Protein AF-A0A812Y1U6-F1 (afdb_monomer)

Sequence (291 aa):
MAASALPIHNVSSGQARAEEVLRDAEEALPVLFPVQAPRDVLGGLWSGIKCVLGGVLVGLAGLIAQPIEGAREEGVVGCFRGVGLGLLAGLFFAITGLCTGVFQTLRGVAATPRAICMAGRGWRWDAQSGTWTEPKAYSLLEEAEEVLVQDGEPSETAERNDRTRPTRVADTFYYDQLGVAIDASQQEIRRAYFQRSRQCHPDKTSEENAKERFQSISEAYQVLSDKQRRRNYDLHGRDGKGEGFIDAKVFFDVLLGADALAPYVGRLRITEVLGQDGLGPWDGRGRGEKG

Mean predicted aligned error: 19.17 Å

Radius of gyration: 41.08 Å; Cα contacts (8 Å, |Δi|>4): 272; chains: 1; bounding box: 114×70×100 Å

Solvent-accessible surface area (backbone atoms only — not comparable to full-atom values): 16654 Å² total; per-residue (Å²): 134,84,83,84,77,78,83,90,68,72,62,64,60,58,51,51,52,52,52,49,54,50,49,54,47,59,67,41,42,62,75,53,48,65,87,67,72,36,64,22,42,67,47,4,42,54,53,13,51,50,16,34,52,41,18,45,52,51,17,55,48,35,46,58,48,34,23,56,55,22,34,72,76,56,35,75,65,22,22,57,50,16,41,57,49,13,52,53,51,20,51,51,32,37,52,51,14,47,54,50,15,53,52,35,28,52,49,0,53,69,29,28,67,57,40,55,55,39,46,74,70,55,35,43,78,39,82,86,80,58,43,81,40,77,59,81,70,90,48,69,68,62,55,49,48,57,57,57,56,70,71,66,63,80,56,68,73,62,61,70,68,57,82,77,63,74,97,66,59,64,49,59,62,49,35,63,57,47,72,47,62,92,83,55,50,69,65,54,53,53,52,34,42,57,58,48,49,66,63,30,31,61,93,79,33,93,52,93,58,20,58,61,51,32,38,51,37,39,52,28,46,68,33,56,69,38,70,68,49,29,53,38,24,37,70,51,15,82,82,37,68,72,89,87,82,68,57,41,66,61,48,49,42,58,74,72,34,55,74,75,44,17,91,81,76,50,72,81,75,60,75,72,73,75,58,92,78,89,79,77,89,84,80,92,72,87,85,78,88,84,136

Nearest PDB structures (foldseek):
  8j07-assembly1_u  TM=9.130E-01  e=7.543E-04  Homo sapiens
  8j07-assembly1_v  TM=9.098E-01  e=1.109E-03  Homo sapiens
  5vso-assembly1_A  TM=8.811E-01  e=1.480E-03  Saccharomyces cerevisiae S288C
  2ctr-assembly1_A  TM=7.695E-01  e=3.353E-03  Homo sapiens
  2ctp-assembly1_A  TM=7.856E-01  e=3.874E-03  Homo sapiens

Foldseek 3Di:
DDDDDDDPPPPVVLVVVLVVVVVVLVVCCCVLQPPFQAQALVSLQVSLVSQLVSLQVVLVVQQPPQLVVLCVPPNPVRNVSSNVSSNVSSVVSNVSSNVSSVVSNVSRHVNHVVSVVCVVVVWDQDPVVSDTHDPPDDDPVVVVVVVVVVVPDDDPVVVVVLPPDDPAFPDCQLVVLLVHDLSDDLVSLVVSLVVLLVVLPVVPDPDPCSQVSLQSSQLSSVQCNDPVSSVQCRVPPPVSSDDDDDGSVVSVCVVVPVVVCCVPVNDPPPVVVPDDDDDDDDDPDDDDDDD

Structure (mmCIF, N/CA/C/O backbone):
data_AF-A0A812Y1U6-F1
#
_entry.id   AF-A0A812Y1U6-F1
#
loop_
_atom_site.group_PDB
_atom_site.id
_atom_site.type_symbol
_atom_site.label_atom_id
_atom_site.label_alt_id
_atom_site.label_comp_id
_atom_site.label_asym_id
_atom_site.label_entity_id
_atom_site.label_seq_id
_atom_site.pdbx_PDB_ins_code
_atom_site.Cartn_x
_atom_site.Cartn_y
_atom_site.Cartn_z
_atom_site.occupancy
_atom_site.B_iso_or_equiv
_atom_site.auth_seq_id
_atom_site.auth_comp_id
_atom_site.auth_asym_id
_atom_site.auth_atom_id
_atom_site.pdbx_PDB_model_num
ATOM 1 N N . MET A 1 1 ? -62.048 -32.485 47.162 1.00 38.50 1 MET A N 1
ATOM 2 C CA . MET A 1 1 ? -62.156 -31.179 46.477 1.00 38.50 1 MET A CA 1
ATOM 3 C C . MET A 1 1 ? -60.744 -30.663 46.282 1.00 38.50 1 MET A C 1
ATOM 5 O O . MET A 1 1 ? -59.996 -30.617 47.248 1.00 38.50 1 MET A O 1
ATOM 9 N N . ALA A 1 2 ? -60.350 -30.488 45.023 1.00 38.09 2 ALA A N 1
ATOM 10 C CA . ALA A 1 2 ? -58.962 -30.409 44.584 1.00 38.09 2 ALA A CA 1
ATOM 11 C C . ALA A 1 2 ? -58.295 -29.077 44.958 1.00 38.09 2 ALA A C 1
ATOM 13 O O . ALA A 1 2 ? -58.867 -28.010 44.748 1.00 38.09 2 ALA A O 1
ATOM 14 N N . ALA A 1 3 ? -57.075 -29.171 45.488 1.00 41.88 3 ALA A N 1
ATOM 15 C CA . ALA A 1 3 ? -56.169 -28.052 45.690 1.00 41.88 3 ALA A CA 1
ATOM 16 C C . ALA A 1 3 ? -55.637 -27.579 44.327 1.00 41.88 3 ALA A C 1
ATOM 18 O O . ALA A 1 3 ? -55.071 -28.371 43.573 1.00 41.88 3 ALA A O 1
ATOM 19 N N . SER A 1 4 ? -55.837 -26.301 43.999 1.00 44.66 4 SER A N 1
ATOM 20 C CA . SER A 1 4 ? -55.302 -25.694 42.782 1.00 44.66 4 SER A CA 1
ATOM 21 C C . SER A 1 4 ? -53.792 -25.499 42.927 1.00 44.66 4 SER A C 1
ATOM 23 O O . SER A 1 4 ? -53.337 -24.645 43.690 1.00 44.66 4 SER A O 1
ATOM 25 N N . ALA A 1 5 ? -53.016 -26.296 42.199 1.00 46.25 5 ALA A N 1
ATOM 26 C CA . ALA A 1 5 ? -51.584 -26.098 42.048 1.00 46.25 5 ALA A CA 1
ATOM 27 C C . ALA A 1 5 ? -51.325 -24.844 41.195 1.00 46.25 5 ALA A C 1
ATOM 29 O O . ALA A 1 5 ? -51.835 -24.724 40.081 1.00 46.25 5 ALA A O 1
ATOM 30 N N . LEU A 1 6 ? -50.549 -23.902 41.731 1.00 43.34 6 LEU A N 1
ATOM 31 C CA . LEU A 1 6 ? -50.041 -22.750 40.987 1.00 43.34 6 LEU A CA 1
ATOM 32 C C . LEU A 1 6 ? -49.060 -23.232 39.900 1.00 43.34 6 LEU A C 1
ATOM 34 O O . LEU A 1 6 ? -48.257 -24.128 40.171 1.00 43.34 6 LEU A O 1
ATOM 38 N N . PRO A 1 7 ? -49.083 -22.658 38.684 1.00 45.97 7 PRO A N 1
ATOM 39 C CA . PRO A 1 7 ? -48.229 -23.117 37.599 1.00 45.97 7 PRO A CA 1
ATOM 40 C C . PRO A 1 7 ? -46.777 -22.673 37.836 1.00 45.97 7 PRO A C 1
ATOM 42 O O . PRO A 1 7 ? -46.439 -21.495 37.733 1.00 45.97 7 PRO A O 1
ATOM 45 N N . ILE A 1 8 ? -45.898 -23.636 38.121 1.00 44.22 8 ILE A N 1
ATOM 46 C CA . ILE A 1 8 ? -44.438 -23.474 38.251 1.00 44.22 8 ILE A CA 1
ATOM 47 C C . ILE A 1 8 ? -43.797 -23.388 36.850 1.00 44.22 8 ILE A C 1
ATOM 49 O O . ILE A 1 8 ? -42.904 -24.156 36.512 1.00 44.22 8 ILE A O 1
ATOM 53 N N . HIS A 1 9 ? -44.286 -22.490 35.990 1.00 47.88 9 HIS A N 1
ATOM 54 C CA . HIS A 1 9 ? -43.847 -22.403 34.587 1.00 47.88 9 HIS A CA 1
ATOM 55 C C . HIS A 1 9 ? -42.994 -21.160 34.267 1.00 47.88 9 HIS A C 1
ATOM 57 O O . HIS A 1 9 ? -42.623 -20.951 33.119 1.00 47.88 9 HIS A O 1
ATOM 63 N N . ASN A 1 10 ? -42.663 -20.341 35.273 1.00 55.50 10 ASN A N 1
ATOM 64 C CA . ASN A 1 10 ? -42.063 -19.009 35.091 1.00 55.50 10 ASN A CA 1
ATOM 65 C C . ASN A 1 10 ? -40.551 -18.935 35.412 1.00 55.50 10 ASN A C 1
ATOM 67 O O . ASN A 1 10 ? -39.949 -17.870 35.319 1.00 55.50 10 ASN A O 1
ATOM 71 N N . VAL A 1 11 ? -39.935 -20.039 35.854 1.00 53.31 11 VAL A N 1
ATOM 72 C CA . VAL A 1 11 ? -38.491 -20.083 36.175 1.00 53.31 11 VAL A CA 1
ATOM 73 C C . VAL A 1 11 ? -37.667 -20.526 34.961 1.00 53.31 11 VAL A C 1
ATOM 75 O O . VAL A 1 11 ? -36.579 -20.001 34.747 1.00 53.31 11 VAL A O 1
ATOM 78 N N . SER A 1 12 ? -38.197 -21.423 34.118 1.00 59.09 12 SER A N 1
ATOM 79 C CA . SER A 1 12 ? -37.443 -21.937 32.967 1.00 59.09 12 SER A CA 1
ATOM 80 C C . SER A 1 12 ? -37.310 -20.925 31.825 1.00 59.09 12 SER A C 1
ATOM 82 O O . SER A 1 12 ? -36.290 -20.947 31.144 1.00 59.09 12 SER A O 1
ATOM 84 N N . SER A 1 13 ? -38.284 -20.021 31.627 1.00 65.31 13 SER A N 1
ATOM 85 C CA . SER A 1 13 ? -38.197 -18.972 30.593 1.00 65.31 13 SER A CA 1
ATOM 86 C C . SER A 1 13 ? -37.087 -17.965 30.905 1.00 65.31 13 SER A C 1
ATOM 88 O O . SER A 1 13 ? -36.294 -17.622 30.033 1.00 65.31 13 SER A O 1
ATOM 90 N N . GLY A 1 14 ? -36.969 -17.556 32.173 1.00 63.78 14 GLY A N 1
ATOM 91 C CA . GLY A 1 14 ? -35.926 -16.632 32.625 1.00 63.78 14 GLY A CA 1
ATOM 92 C C . GLY A 1 14 ? -34.514 -17.220 32.560 1.00 63.78 14 GLY A C 1
ATOM 93 O O . GLY A 1 14 ? -33.581 -16.509 32.197 1.00 63.78 14 GLY A O 1
ATOM 94 N N . GLN A 1 15 ? -34.353 -18.510 32.874 1.00 73.62 15 GLN A N 1
ATOM 95 C CA . GLN A 1 15 ? -33.062 -19.197 32.745 1.00 73.62 15 GLN A CA 1
ATOM 96 C C . GLN A 1 15 ? -32.642 -19.365 31.281 1.00 73.62 15 GLN A C 1
ATOM 98 O O . GLN A 1 15 ? -31.508 -19.041 30.947 1.00 73.62 15 GLN A O 1
ATOM 103 N N . ALA A 1 16 ? -33.560 -19.793 30.408 1.00 76.62 16 ALA A N 1
ATOM 104 C CA . ALA A 1 16 ? -33.273 -19.966 28.984 1.00 76.62 16 ALA A CA 1
ATOM 105 C C . ALA A 1 16 ? -32.861 -18.644 28.314 1.00 76.62 16 ALA A C 1
ATOM 107 O O . ALA A 1 16 ? -31.887 -18.607 27.570 1.00 76.62 16 ALA A O 1
ATOM 108 N N . ARG A 1 17 ? -33.539 -17.538 28.647 1.00 70.31 17 ARG A N 1
ATOM 109 C CA . ARG A 1 17 ? -33.209 -16.206 28.118 1.00 70.31 17 ARG A CA 1
ATOM 110 C C . ARG A 1 17 ? -31.865 -15.681 28.629 1.00 70.31 17 ARG A C 1
ATOM 112 O O . ARG A 1 17 ? -31.145 -15.008 27.901 1.00 70.31 17 ARG A O 1
ATOM 119 N N . ALA A 1 18 ? -31.510 -15.983 29.878 1.00 72.81 18 ALA A N 1
ATOM 120 C CA . ALA A 1 18 ? -30.189 -15.652 30.407 1.00 72.81 18 ALA A CA 1
ATOM 121 C C . ALA A 1 18 ? -29.080 -16.437 29.694 1.00 72.81 18 ALA A C 1
ATOM 123 O O . ALA A 1 18 ? -28.052 -15.856 29.363 1.00 72.81 18 ALA A O 1
ATOM 124 N N . GLU A 1 19 ? -29.296 -17.724 29.422 1.00 82.12 19 GLU A N 1
ATOM 125 C CA . GLU A 1 19 ? -28.352 -18.553 28.664 1.00 82.12 19 GLU A CA 1
ATOM 126 C C . GLU A 1 19 ? -28.206 -18.087 27.207 1.00 82.12 19 GLU A C 1
ATOM 128 O O . GLU A 1 19 ? -27.090 -18.049 26.697 1.00 82.12 19 GLU A O 1
ATOM 133 N N . GLU A 1 20 ? -29.296 -17.667 26.560 1.00 82.88 20 GLU A N 1
ATOM 134 C CA . GLU A 1 20 ? -29.280 -17.103 25.203 1.00 82.88 20 GLU A CA 1
ATOM 135 C C . GLU A 1 20 ? -28.476 -15.799 25.135 1.00 82.88 20 GLU A C 1
ATOM 137 O O . GLU A 1 20 ? -27.553 -15.688 24.336 1.00 82.88 20 GLU A O 1
ATOM 142 N N . VAL A 1 21 ? -28.718 -14.858 26.052 1.00 75.56 21 VAL A N 1
ATOM 143 C CA . VAL A 1 21 ? -27.962 -13.594 26.100 1.00 75.56 21 VAL A CA 1
ATOM 144 C C . VAL A 1 21 ? -26.485 -13.821 26.425 1.00 75.56 21 VAL A C 1
ATOM 146 O O . VAL A 1 21 ? -25.626 -13.100 25.922 1.00 75.56 21 VAL A O 1
ATOM 149 N N . LEU A 1 22 ? -26.162 -14.817 27.253 1.00 78.31 22 LEU A N 1
ATOM 150 C CA . LEU A 1 22 ? -24.772 -15.199 27.512 1.00 78.31 22 LEU A CA 1
ATOM 151 C C . LEU A 1 22 ? -24.103 -15.794 26.267 1.00 78.31 22 LEU A C 1
ATOM 153 O O . LEU A 1 22 ? -22.932 -15.510 26.025 1.00 78.31 22 LEU A O 1
ATOM 157 N N . ARG A 1 23 ? -24.837 -16.575 25.472 1.00 83.81 23 ARG A N 1
ATOM 158 C CA . ARG A 1 23 ? -24.345 -17.161 24.222 1.00 83.81 23 ARG A CA 1
ATOM 159 C C . ARG A 1 23 ? -24.120 -16.099 23.148 1.00 83.81 23 ARG A C 1
ATOM 161 O O . ARG A 1 23 ? -23.038 -16.048 22.574 1.00 83.81 23 ARG A O 1
ATOM 168 N N . ASP A 1 24 ? -25.081 -15.198 22.964 1.00 83.00 24 ASP A N 1
ATOM 169 C CA . ASP A 1 24 ? -24.939 -14.029 22.089 1.00 83.00 24 ASP A CA 1
ATOM 170 C C . ASP A 1 24 ? -23.767 -13.151 22.537 1.00 83.00 24 ASP A C 1
ATOM 172 O O . ASP A 1 24 ? -23.012 -12.617 21.720 1.00 83.00 24 ASP A O 1
ATOM 176 N N . ALA A 1 25 ? -23.576 -13.024 23.855 1.00 78.75 25 ALA A N 1
ATOM 177 C CA . ALA A 1 25 ? -22.442 -12.303 24.393 1.00 78.75 25 ALA A CA 1
ATOM 178 C C . ALA A 1 25 ? -21.115 -12.983 24.053 1.00 78.75 25 ALA A C 1
ATOM 180 O O . ALA A 1 25 ? -20.194 -12.293 23.618 1.00 78.75 25 ALA A O 1
ATOM 181 N N . GLU A 1 26 ? -21.023 -14.305 24.208 1.00 84.31 26 GLU A N 1
ATOM 182 C CA . GLU A 1 26 ? -19.842 -15.104 23.869 1.00 84.31 26 GLU A CA 1
ATOM 183 C C . GLU A 1 26 ? -19.508 -15.033 22.370 1.00 84.31 26 GLU A C 1
ATOM 185 O O . GLU A 1 26 ? -18.341 -14.873 22.009 1.00 84.31 26 GLU A O 1
ATOM 190 N N . GLU A 1 27 ? -20.519 -15.043 21.499 1.00 86.81 27 GLU A N 1
ATOM 191 C CA . GLU A 1 27 ? -20.354 -14.867 20.051 1.00 86.81 27 GLU A CA 1
ATOM 192 C C . GLU A 1 27 ? -19.902 -13.448 19.673 1.00 86.81 27 GLU A C 1
ATOM 194 O O . GLU A 1 27 ? -19.121 -13.265 18.734 1.00 86.81 27 GLU A O 1
ATOM 199 N N . ALA A 1 28 ? -20.328 -12.432 20.426 1.00 83.56 28 ALA A N 1
ATOM 200 C CA . ALA A 1 28 ? -19.916 -11.051 20.205 1.00 83.56 28 ALA A CA 1
ATOM 201 C C . ALA A 1 28 ? -18.492 -10.751 20.717 1.00 83.56 28 ALA A C 1
ATOM 203 O O . ALA A 1 28 ? -17.862 -9.803 20.237 1.00 83.56 28 ALA A O 1
ATOM 204 N N . LEU A 1 29 ? -17.948 -11.541 21.657 1.00 83.38 29 LEU A N 1
ATOM 205 C CA . LEU A 1 29 ? -16.637 -11.283 22.276 1.00 83.38 29 LEU A CA 1
ATOM 206 C C . LEU A 1 29 ? -15.482 -11.137 21.263 1.00 83.38 29 LEU A C 1
ATOM 208 O O . LEU A 1 29 ? -14.751 -10.147 21.366 1.00 83.38 29 LEU A O 1
ATOM 212 N N . PRO A 1 30 ? -15.284 -12.035 20.275 1.00 86.38 30 PRO A N 1
ATOM 213 C CA . PRO A 1 30 ? -14.160 -11.935 19.340 1.00 86.38 30 PRO A CA 1
ATOM 214 C C . PRO A 1 30 ? -14.264 -10.723 18.409 1.00 86.38 30 PRO A C 1
ATOM 216 O O . PRO A 1 30 ? -13.247 -10.184 17.973 1.00 86.38 30 PRO A O 1
ATOM 219 N N . VAL A 1 31 ? -15.494 -10.295 18.109 1.00 85.69 31 VAL A N 1
ATOM 220 C CA . VAL A 1 31 ? -15.783 -9.156 17.228 1.00 85.69 31 VAL A CA 1
ATOM 221 C C . VAL A 1 31 ? -15.604 -7.834 17.973 1.00 85.69 31 VAL A C 1
ATOM 223 O O . VAL A 1 31 ? -15.044 -6.886 17.424 1.00 85.69 31 VAL A O 1
ATOM 226 N N . LEU A 1 32 ? -16.052 -7.767 19.228 1.00 80.88 32 LEU A N 1
ATOM 227 C CA . LEU A 1 32 ? -15.977 -6.564 20.059 1.00 80.88 32 LEU A CA 1
ATOM 228 C C . LEU A 1 32 ? -14.588 -6.333 20.649 1.00 80.88 32 LEU A C 1
ATOM 230 O O . LEU A 1 32 ? -14.168 -5.187 20.817 1.00 80.88 32 LEU A O 1
ATOM 234 N N . PHE A 1 33 ? -13.866 -7.413 20.940 1.00 84.69 33 PHE A N 1
ATOM 235 C CA . PHE A 1 33 ? -12.554 -7.366 21.571 1.00 84.69 33 PHE A CA 1
ATOM 236 C C . PHE A 1 33 ? -11.519 -8.130 20.736 1.00 84.69 33 PHE A C 1
ATOM 238 O O . PHE A 1 33 ? -10.967 -9.136 21.194 1.00 84.69 33 PHE A O 1
ATOM 245 N N . PRO A 1 34 ? -11.212 -7.671 19.508 1.00 82.25 34 PRO A N 1
ATOM 246 C CA . PRO A 1 34 ? -10.229 -8.337 18.671 1.00 82.25 34 PRO A CA 1
ATOM 247 C C . PRO A 1 34 ? -8.851 -8.273 19.337 1.00 82.25 34 PRO A C 1
ATOM 249 O O . PRO A 1 34 ? -8.291 -7.199 19.569 1.00 82.25 34 PRO A O 1
ATOM 252 N N . VAL A 1 35 ? -8.279 -9.440 19.633 1.00 76.56 35 VAL A N 1
ATOM 253 C CA . VAL A 1 35 ? -6.934 -9.566 20.210 1.00 76.56 35 VAL A CA 1
ATOM 254 C C . VAL A 1 35 ? -5.917 -9.688 19.077 1.00 76.56 35 VAL A C 1
ATOM 256 O O . VAL A 1 35 ? -5.341 -10.745 18.835 1.00 76.56 35 VAL A O 1
ATOM 259 N N . GLN A 1 36 ? -5.706 -8.593 18.348 1.00 77.19 36 GLN A N 1
ATOM 260 C CA . GLN A 1 36 ? -4.609 -8.507 17.382 1.00 77.19 36 GLN A CA 1
ATOM 261 C C . GLN A 1 36 ? -3.300 -8.141 18.090 1.00 77.19 36 GLN A C 1
ATOM 263 O O . GLN A 1 36 ? -3.293 -7.425 19.093 1.00 77.19 36 GLN A O 1
ATOM 268 N N . ALA A 1 37 ? -2.172 -8.651 17.586 1.00 78.56 37 ALA A N 1
ATOM 269 C CA . ALA A 1 37 ? -0.863 -8.364 18.162 1.00 78.56 37 ALA A CA 1
ATOM 270 C C . ALA A 1 37 ? -0.501 -6.879 17.945 1.00 78.56 37 ALA A C 1
ATOM 272 O O . ALA A 1 37 ? -0.367 -6.454 16.796 1.00 78.56 37 ALA A O 1
ATOM 273 N N . PRO A 1 38 ? -0.329 -6.076 19.013 1.00 79.44 38 PRO A N 1
ATOM 274 C CA . PRO A 1 38 ? 0.035 -4.676 18.857 1.00 79.44 38 PRO A CA 1
ATOM 275 C C . PRO A 1 38 ? 1.485 -4.550 18.387 1.00 79.44 38 PRO A C 1
ATOM 277 O O . PRO A 1 38 ? 2.374 -5.251 18.874 1.00 79.44 38 PRO A O 1
ATOM 280 N N . ARG A 1 39 ? 1.729 -3.611 17.469 1.00 81.94 39 ARG A N 1
ATOM 281 C CA . ARG A 1 39 ? 3.076 -3.274 16.994 1.00 81.94 39 ARG A CA 1
ATOM 282 C C . ARG A 1 39 ? 3.946 -2.693 18.114 1.00 81.94 39 ARG A C 1
ATOM 284 O O . ARG A 1 39 ? 5.119 -3.034 18.215 1.00 81.94 39 ARG A O 1
ATOM 291 N N . ASP A 1 40 ? 3.376 -1.815 18.931 1.00 84.50 40 ASP A N 1
ATOM 292 C CA . ASP A 1 40 ? 4.072 -0.974 19.910 1.00 84.50 40 ASP A CA 1
ATOM 293 C C . ASP A 1 40 ? 3.113 -0.521 21.032 1.00 84.50 40 ASP A C 1
ATOM 295 O O . ASP A 1 40 ? 1.919 -0.833 20.991 1.00 84.50 40 ASP A O 1
ATOM 299 N N . VAL A 1 41 ? 3.619 0.201 22.045 1.00 84.69 41 VAL A N 1
ATOM 300 C CA . VAL A 1 41 ? 2.810 0.702 23.179 1.00 84.69 41 VAL A CA 1
ATOM 301 C C . VAL A 1 41 ? 1.596 1.493 22.710 1.00 84.69 41 VAL A C 1
ATOM 303 O O . VAL A 1 41 ? 0.510 1.295 23.249 1.00 84.69 41 VAL A O 1
ATOM 306 N N . LEU A 1 42 ? 1.755 2.373 21.715 1.00 86.06 42 LEU A N 1
ATOM 307 C CA . LEU A 1 42 ? 0.658 3.219 21.241 1.00 86.06 42 LEU A CA 1
ATOM 308 C C . LEU A 1 42 ? -0.392 2.370 20.529 1.00 86.06 42 LEU A C 1
ATOM 310 O O . LEU A 1 42 ? -1.587 2.560 20.753 1.00 86.06 42 LEU A O 1
ATOM 314 N N . GLY A 1 43 ? 0.048 1.382 19.745 1.00 83.31 43 GLY A N 1
ATOM 315 C CA . GLY A 1 43 ? -0.836 0.374 19.161 1.00 83.31 43 GLY A CA 1
ATOM 316 C C . GLY A 1 43 ? -1.626 -0.402 20.222 1.00 83.31 43 GLY A C 1
ATOM 317 O O . GLY A 1 43 ? -2.842 -0.541 20.103 1.00 83.31 43 GLY A O 1
ATOM 318 N N . GLY A 1 44 ? -0.956 -0.852 21.288 1.00 86.06 44 GLY A N 1
ATOM 319 C CA . GLY A 1 44 ? -1.592 -1.557 22.407 1.00 86.06 44 GLY A CA 1
ATOM 320 C C . GLY A 1 44 ? -2.592 -0.688 23.171 1.00 86.06 44 GLY A C 1
ATOM 321 O O . GLY A 1 44 ? -3.691 -1.144 23.474 1.00 86.06 44 GLY A O 1
ATOM 322 N N . LEU A 1 45 ? -2.248 0.579 23.414 1.00 88.69 45 LEU A N 1
ATOM 323 C CA . LEU A 1 45 ? -3.111 1.550 24.085 1.00 88.69 45 LEU A CA 1
ATOM 324 C C . LEU A 1 45 ? -4.358 1.867 23.253 1.00 88.69 45 LEU A C 1
ATOM 326 O O . LEU A 1 45 ? -5.470 1.837 23.772 1.00 88.69 45 LEU A O 1
ATOM 330 N N . TRP A 1 46 ? -4.191 2.146 21.958 1.00 88.12 46 TRP A N 1
ATOM 331 C CA . TRP A 1 46 ? -5.309 2.466 21.069 1.00 88.12 46 TRP A CA 1
ATOM 332 C C . TRP A 1 46 ? -6.255 1.281 20.892 1.00 88.12 46 TRP A C 1
ATOM 334 O O . TRP A 1 46 ? -7.475 1.441 20.908 1.00 88.12 46 TRP A O 1
ATOM 344 N N . SER A 1 47 ? -5.693 0.079 20.779 1.00 85.44 47 SER A N 1
ATOM 345 C CA . SER A 1 47 ? -6.475 -1.152 20.739 1.00 85.44 47 SER A CA 1
ATOM 346 C C . SER A 1 47 ? -7.226 -1.381 22.059 1.00 85.44 47 SER A C 1
ATOM 348 O O . SER A 1 47 ? -8.418 -1.697 22.047 1.00 85.44 47 SER A O 1
ATOM 350 N N . GLY A 1 48 ? -6.591 -1.088 23.200 1.00 87.00 48 GLY A N 1
ATOM 351 C CA . GLY A 1 48 ? -7.244 -1.150 24.504 1.00 87.00 48 GLY A CA 1
ATOM 352 C C . GLY A 1 48 ? -8.376 -0.134 24.677 1.00 87.00 48 GLY A C 1
ATOM 353 O O . GLY A 1 48 ? -9.438 -0.492 25.181 1.00 87.00 48 GLY A O 1
ATOM 354 N N . ILE A 1 49 ? -8.206 1.100 24.193 1.00 89.75 49 ILE A N 1
ATOM 355 C CA . ILE A 1 49 ? -9.261 2.128 24.202 1.00 89.75 49 ILE A CA 1
ATOM 356 C C . ILE A 1 49 ? -10.471 1.671 23.381 1.00 89.75 49 ILE A C 1
ATOM 358 O O . ILE A 1 49 ? -11.603 1.795 23.848 1.00 89.75 49 ILE A O 1
ATOM 362 N N . LYS A 1 50 ? -10.250 1.108 22.185 1.00 87.81 50 LYS A N 1
ATOM 363 C CA . LYS A 1 50 ? -11.334 0.581 21.339 1.00 87.81 50 LYS A CA 1
ATOM 364 C C . LYS A 1 50 ? -12.120 -0.525 22.035 1.00 87.81 50 LYS A C 1
ATOM 366 O O . LYS A 1 50 ? -13.344 -0.502 21.990 1.00 87.81 50 LYS A O 1
ATOM 371 N N . CYS A 1 51 ? -11.422 -1.441 22.704 1.00 87.19 51 CYS A N 1
ATOM 372 C CA . CYS A 1 51 ? -12.044 -2.507 23.484 1.00 87.19 51 CYS A CA 1
ATOM 373 C C . CYS A 1 51 ? -12.933 -1.927 24.593 1.00 87.19 51 CYS A C 1
ATOM 375 O O . CYS A 1 51 ? -14.113 -2.252 24.674 1.00 87.19 51 CYS A O 1
ATOM 377 N N . VAL A 1 52 ? -12.403 -1.011 25.409 1.00 89.38 52 VAL A N 1
ATOM 378 C CA . VAL A 1 52 ? -13.173 -0.376 26.493 1.00 89.38 52 VAL A CA 1
ATOM 379 C C . VAL A 1 52 ? -14.404 0.352 25.947 1.00 89.38 52 VAL A C 1
ATOM 381 O O . VAL A 1 52 ? -15.503 0.175 26.471 1.00 89.38 52 VAL A O 1
ATOM 384 N N . LEU A 1 53 ? -14.247 1.124 24.869 1.00 89.31 53 LEU A N 1
ATOM 385 C CA . LEU A 1 53 ? -15.352 1.856 24.250 1.00 89.31 53 LEU A CA 1
ATOM 386 C C . LEU A 1 53 ? -16.426 0.906 23.695 1.00 89.31 53 LEU A C 1
ATOM 388 O O . LEU A 1 53 ? -17.613 1.129 23.921 1.00 89.31 53 LEU A O 1
ATOM 392 N N . GLY A 1 54 ? -16.014 -0.164 23.008 1.00 87.94 54 GLY A N 1
ATOM 393 C CA . GLY A 1 54 ? -16.914 -1.176 22.453 1.00 87.94 54 GLY A CA 1
ATOM 394 C C . GLY A 1 54 ? -17.737 -1.875 23.534 1.00 87.94 54 GLY A C 1
ATOM 395 O O . GLY A 1 54 ? -18.957 -1.963 23.411 1.00 87.94 54 GLY A O 1
ATOM 396 N N . GLY A 1 55 ? -17.094 -2.281 24.634 1.00 87.25 55 GLY A N 1
ATOM 397 C CA . GLY A 1 55 ? -17.777 -2.904 25.771 1.00 87.25 55 GLY A CA 1
ATOM 398 C C . GLY A 1 55 ? -18.814 -1.987 26.425 1.00 87.25 55 GLY A C 1
ATOM 399 O O . GLY A 1 55 ? -19.923 -2.425 26.724 1.00 87.25 55 GLY A O 1
ATOM 400 N N . VAL A 1 56 ? -18.495 -0.697 26.590 1.00 89.81 56 VAL A N 1
ATOM 401 C CA . VAL A 1 56 ? -19.436 0.294 27.145 1.00 89.81 56 VAL A CA 1
ATOM 402 C C . VAL A 1 56 ? -20.617 0.533 26.202 1.00 89.81 56 VAL A C 1
ATOM 404 O O . VAL A 1 56 ? -21.760 0.552 26.654 1.00 89.81 56 VAL A O 1
ATOM 407 N N . LEU A 1 57 ? -20.367 0.691 24.900 1.00 88.94 57 LEU A N 1
ATOM 408 C CA . LEU A 1 57 ? -21.424 0.934 23.914 1.00 88.94 57 LEU A CA 1
ATOM 409 C C . LEU A 1 57 ? -22.407 -0.236 23.826 1.00 88.94 57 LEU A C 1
ATOM 411 O O . LEU A 1 57 ? -23.617 -0.014 23.849 1.00 88.94 57 LEU A O 1
ATOM 415 N N . VAL A 1 58 ? -21.905 -1.471 23.777 1.00 88.75 58 VAL A N 1
ATOM 416 C CA . VAL A 1 58 ? -22.755 -2.671 23.743 1.00 88.75 58 VAL A CA 1
ATOM 417 C C . VAL A 1 58 ? -23.507 -2.854 25.056 1.00 88.75 58 VAL A C 1
ATOM 419 O O . VAL A 1 58 ? -24.698 -3.157 25.033 1.00 88.75 58 VAL A O 1
ATOM 422 N N . GLY A 1 59 ? -22.866 -2.586 26.196 1.00 86.88 59 GLY A N 1
ATOM 423 C CA . GLY A 1 59 ? -23.540 -2.610 27.493 1.00 86.88 59 GLY A CA 1
ATOM 424 C C . GLY A 1 59 ? -24.705 -1.618 27.578 1.00 86.88 59 GLY A C 1
ATOM 425 O O . GLY A 1 59 ? -25.789 -1.974 28.039 1.00 86.88 59 GLY A O 1
ATOM 426 N N . LEU A 1 60 ? -24.520 -0.392 27.076 1.00 89.00 60 LEU A N 1
ATOM 427 C CA . LEU A 1 60 ? -25.584 0.616 27.013 1.00 89.00 60 LEU A CA 1
ATOM 428 C C . LEU A 1 60 ? -26.693 0.233 26.024 1.00 89.00 60 LEU A C 1
ATOM 430 O O . LEU A 1 60 ? -27.869 0.436 26.323 1.00 89.00 60 LEU A O 1
ATOM 434 N N . ALA A 1 61 ? -26.344 -0.346 24.873 1.00 87.31 61 ALA A N 1
ATOM 435 C CA . ALA A 1 61 ? -27.323 -0.829 23.902 1.00 87.31 61 ALA A CA 1
ATOM 436 C C . ALA A 1 61 ? -28.186 -1.960 24.488 1.00 87.31 61 ALA A C 1
ATOM 438 O O . ALA A 1 61 ? -29.411 -1.920 24.370 1.00 87.31 61 ALA A O 1
ATOM 439 N N . GLY A 1 62 ? -27.569 -2.914 25.193 1.00 84.06 62 GLY A N 1
ATOM 440 C CA . GLY A 1 62 ? -28.270 -3.991 25.896 1.00 84.06 62 GLY A CA 1
ATOM 441 C C . GLY A 1 62 ? -29.225 -3.472 26.972 1.00 84.06 62 GLY A C 1
ATOM 442 O O . GLY A 1 62 ? -30.337 -3.979 27.101 1.00 84.06 62 GLY A O 1
ATOM 443 N N . LEU A 1 63 ? -28.852 -2.400 27.678 1.00 86.94 63 LEU A N 1
ATOM 444 C CA . LEU A 1 63 ? -29.701 -1.769 28.692 1.00 86.94 63 LEU A CA 1
ATOM 445 C C . LEU A 1 63 ? -30.995 -1.166 28.114 1.00 86.94 63 LEU A C 1
ATOM 447 O O . LEU A 1 63 ? -31.980 -1.040 28.835 1.00 86.94 63 LEU A O 1
ATOM 451 N N . ILE A 1 64 ? -31.004 -0.803 26.827 1.00 88.06 64 ILE A N 1
ATOM 452 C CA . ILE A 1 64 ? -32.168 -0.226 26.138 1.00 88.06 64 ILE A CA 1
ATOM 453 C C . ILE A 1 64 ? -32.957 -1.303 25.382 1.00 88.06 64 ILE A C 1
ATOM 455 O O . ILE A 1 64 ? -34.186 -1.295 25.413 1.00 88.06 64 ILE A O 1
ATOM 459 N N . ALA A 1 65 ? -32.271 -2.234 24.716 1.00 85.75 65 ALA A N 1
ATOM 460 C CA . ALA A 1 65 ? -32.903 -3.254 23.881 1.00 85.75 65 ALA A CA 1
ATOM 461 C C . ALA A 1 65 ? -33.603 -4.348 24.707 1.00 85.75 65 ALA A C 1
ATOM 463 O O . ALA A 1 65 ? -34.764 -4.671 24.448 1.00 85.75 65 ALA A O 1
ATOM 464 N N . GLN A 1 66 ? -32.945 -4.855 25.756 1.00 86.38 66 GLN A N 1
ATOM 465 C CA . GLN A 1 66 ? -33.450 -5.980 26.554 1.00 86.38 66 GLN A CA 1
ATOM 466 C C . GLN A 1 66 ? -34.786 -5.691 27.266 1.00 86.38 66 GLN A C 1
ATOM 468 O O . GLN A 1 66 ? -35.657 -6.565 27.271 1.00 86.38 66 GLN A O 1
ATOM 473 N N . PRO A 1 67 ? -35.036 -4.487 27.823 1.00 88.00 67 PRO A N 1
ATOM 474 C CA . PRO A 1 67 ? -36.344 -4.153 28.389 1.00 88.00 67 PRO A CA 1
ATOM 475 C C . PRO A 1 67 ? -37.473 -4.121 27.353 1.00 88.00 67 PRO A C 1
ATOM 477 O O . PRO A 1 67 ? -38.598 -4.507 27.667 1.00 88.00 67 PRO A O 1
ATOM 480 N N . ILE A 1 68 ? -37.192 -3.672 26.123 1.00 86.56 68 ILE A N 1
ATOM 481 C CA . ILE A 1 68 ? -38.192 -3.566 25.049 1.00 86.56 68 ILE A CA 1
ATOM 482 C C . ILE A 1 68 ? -38.601 -4.958 24.568 1.00 86.56 68 ILE A C 1
ATOM 484 O O . ILE A 1 68 ? -39.787 -5.222 24.379 1.00 86.56 68 ILE A O 1
ATOM 488 N N . GLU A 1 69 ? -37.636 -5.856 24.392 1.00 85.12 69 GLU A N 1
ATOM 489 C CA . GLU A 1 69 ? -37.900 -7.243 24.009 1.00 85.12 69 GLU A CA 1
ATOM 490 C C . GLU A 1 69 ? -38.601 -8.010 25.135 1.00 85.12 69 GLU A C 1
ATOM 492 O O . GLU A 1 69 ? -39.613 -8.664 24.893 1.00 85.12 69 GLU A O 1
ATOM 497 N N . GLY A 1 70 ? -38.156 -7.838 26.384 1.00 82.25 70 GLY A N 1
ATOM 498 C CA . GLY A 1 70 ? -38.827 -8.421 27.547 1.00 82.25 70 GLY A CA 1
ATOM 499 C C . GLY A 1 70 ? -40.277 -7.943 27.692 1.00 82.25 70 GLY A C 1
ATOM 500 O O . GLY A 1 70 ? -41.166 -8.733 28.013 1.00 82.25 70 GLY A O 1
ATOM 501 N N . ALA A 1 71 ? -40.548 -6.669 27.387 1.00 87.75 71 ALA A N 1
ATOM 502 C CA . ALA A 1 71 ? -41.902 -6.123 27.381 1.00 87.75 71 ALA A CA 1
ATOM 503 C C . ALA A 1 71 ? -42.803 -6.725 26.291 1.00 87.75 71 ALA A C 1
ATOM 505 O O . ALA A 1 71 ? -44.015 -6.814 26.491 1.00 87.75 71 ALA A O 1
ATOM 506 N N . ARG A 1 72 ? -42.235 -7.139 25.150 1.00 86.81 72 ARG A N 1
ATOM 507 C CA . ARG A 1 72 ? -42.989 -7.755 24.047 1.00 86.81 72 ARG A CA 1
ATOM 508 C C . ARG A 1 72 ? -43.412 -9.192 24.347 1.00 86.81 72 ARG A C 1
ATOM 510 O O . ARG A 1 72 ? -44.478 -9.593 23.892 1.00 86.81 72 ARG A O 1
ATOM 517 N N . GLU A 1 73 ? -42.613 -9.943 25.101 1.00 83.88 73 GLU A N 1
ATOM 518 C CA . GLU A 1 73 ? -42.877 -11.359 25.393 1.00 83.88 73 GLU A CA 1
ATOM 519 C C . GLU A 1 73 ? -43.711 -11.579 26.661 1.00 83.88 73 GLU A C 1
ATOM 521 O O . GLU A 1 73 ? -44.701 -12.306 26.629 1.00 83.88 73 GLU A O 1
ATOM 526 N N . GLU A 1 74 ? -43.337 -10.946 27.780 1.00 81.56 74 GLU A N 1
ATOM 527 C CA . GLU A 1 74 ? -43.955 -11.193 29.098 1.00 81.56 74 GLU A CA 1
ATOM 528 C C . GLU A 1 74 ? -44.610 -9.928 29.697 1.00 81.56 74 GLU A C 1
ATOM 530 O O . GLU A 1 74 ? -44.994 -9.896 30.872 1.00 81.56 74 GLU A O 1
ATOM 535 N N . GLY A 1 75 ? -44.732 -8.851 28.915 1.00 86.62 75 GLY A N 1
ATOM 536 C CA . GLY A 1 75 ? -45.311 -7.588 29.370 1.00 86.62 75 GLY A CA 1
ATOM 537 C C . GLY A 1 75 ? -44.469 -6.908 30.456 1.00 86.62 75 GLY A C 1
ATOM 538 O O . GLY A 1 75 ? -43.241 -6.865 30.407 1.00 86.62 75 GLY A O 1
ATOM 539 N N . VAL A 1 76 ? -45.122 -6.350 31.476 1.00 85.88 76 VAL A N 1
ATOM 540 C CA . VAL A 1 76 ? -44.446 -5.542 32.509 1.00 85.88 76 VAL A CA 1
ATOM 541 C C . VAL A 1 76 ? -43.415 -6.356 33.304 1.00 85.88 76 VAL A C 1
ATOM 543 O O . VAL A 1 76 ? -42.352 -5.838 33.639 1.00 85.88 76 VAL A O 1
ATOM 546 N N . VAL A 1 77 ? -43.688 -7.638 33.566 1.00 82.94 77 VAL A N 1
ATOM 547 C CA . VAL A 1 77 ? -42.769 -8.524 34.304 1.00 82.94 77 VAL A CA 1
ATOM 548 C C . VAL A 1 77 ? -41.506 -8.808 33.487 1.00 82.94 77 VAL A C 1
ATOM 550 O O . VAL A 1 77 ? -40.401 -8.774 34.034 1.00 82.94 77 VAL A O 1
ATOM 553 N N . GLY A 1 78 ? -41.653 -9.000 32.175 1.00 82.50 78 GLY A N 1
ATOM 554 C CA . GLY A 1 78 ? -40.524 -9.173 31.263 1.00 82.50 78 GLY A CA 1
ATOM 555 C C . GLY A 1 78 ? -39.671 -7.917 31.117 1.00 82.50 78 GLY A C 1
ATOM 556 O O . GLY A 1 78 ? -38.451 -8.020 31.043 1.00 82.50 78 GLY A O 1
ATOM 557 N N . CYS A 1 79 ? -40.275 -6.726 31.172 1.00 88.56 79 CYS A N 1
ATOM 558 C CA . CYS A 1 79 ? -39.537 -5.458 31.176 1.00 88.56 79 CYS A CA 1
ATOM 559 C C . CYS A 1 79 ? -38.561 -5.370 32.365 1.00 88.56 79 CYS A C 1
ATOM 561 O O . CYS A 1 79 ? -37.372 -5.108 32.179 1.00 88.56 79 CYS A O 1
ATOM 563 N N . PHE A 1 80 ? -39.026 -5.669 33.586 1.00 88.88 80 PHE A N 1
ATOM 564 C CA . PHE A 1 80 ? -38.167 -5.653 34.778 1.00 88.88 80 PHE A CA 1
ATOM 565 C C . PHE A 1 80 ? -37.051 -6.702 34.719 1.00 88.88 80 PHE A C 1
ATOM 567 O O . PHE A 1 80 ? -35.921 -6.424 35.127 1.00 88.88 80 PHE A O 1
ATOM 574 N N . ARG A 1 81 ? -37.341 -7.890 34.176 1.00 85.62 81 ARG A N 1
ATOM 575 C CA . ARG A 1 81 ? -36.324 -8.925 33.944 1.00 85.62 81 ARG A CA 1
ATOM 576 C C . ARG A 1 81 ? -35.288 -8.479 32.916 1.00 85.62 81 ARG A C 1
ATOM 578 O O . ARG A 1 81 ? -34.099 -8.634 33.173 1.00 85.62 81 ARG A O 1
ATOM 585 N N . GLY A 1 82 ? -35.723 -7.859 31.820 1.00 84.56 82 GLY A N 1
ATOM 586 C CA . GLY A 1 82 ? -34.849 -7.306 30.786 1.00 84.56 82 GLY A CA 1
ATOM 587 C C . GLY A 1 82 ? -33.903 -6.227 31.316 1.00 84.56 82 GLY A C 1
ATOM 588 O O . GLY A 1 82 ? -32.727 -6.222 30.964 1.00 84.56 82 GLY A O 1
ATOM 589 N N . VAL A 1 83 ? -34.364 -5.368 32.233 1.00 89.31 83 VAL A N 1
ATOM 590 C CA . VAL A 1 83 ? -33.492 -4.388 32.913 1.00 89.31 83 VAL A CA 1
ATOM 591 C C . VAL A 1 83 ? -32.429 -5.086 33.767 1.00 89.31 83 VAL A C 1
ATOM 593 O O . VAL A 1 83 ? -31.251 -4.741 33.680 1.00 89.31 83 VAL A O 1
ATOM 596 N N . GLY A 1 84 ? -32.820 -6.075 34.578 1.00 86.88 84 GLY A N 1
ATOM 597 C CA . GLY A 1 84 ? -31.878 -6.815 35.426 1.00 86.88 84 GLY A CA 1
ATOM 598 C C . GLY A 1 84 ? -30.810 -7.553 34.614 1.00 86.88 84 GLY A C 1
ATOM 599 O O . GLY A 1 84 ? -29.627 -7.515 34.950 1.00 86.88 84 GLY A O 1
ATOM 600 N N . LEU A 1 85 ? -31.223 -8.166 33.508 1.00 86.12 85 LEU A N 1
ATOM 601 C CA . LEU A 1 85 ? -30.350 -8.912 32.608 1.00 86.12 85 LEU A CA 1
ATOM 602 C C . LEU A 1 85 ? -29.425 -7.973 31.812 1.00 86.12 85 LEU A C 1
ATOM 604 O O . LEU A 1 85 ? -28.224 -8.222 31.723 1.00 86.12 85 LEU A O 1
ATOM 608 N N . GLY A 1 86 ? -29.946 -6.833 31.343 1.00 84.69 86 GLY A N 1
ATOM 609 C CA . GLY A 1 86 ? -29.164 -5.791 30.674 1.00 84.69 86 GLY A CA 1
ATOM 610 C C . GLY A 1 86 ? -28.087 -5.166 31.568 1.00 84.69 86 GLY A C 1
ATOM 611 O O . GLY A 1 86 ? -26.971 -4.935 31.108 1.00 84.69 86 GLY A O 1
ATOM 612 N N . LEU A 1 87 ? -28.370 -4.952 32.860 1.00 90.38 87 LEU A N 1
ATOM 613 C CA . LEU A 1 87 ? -27.372 -4.464 33.823 1.00 90.38 87 LEU A CA 1
ATOM 614 C C . LEU A 1 87 ? -26.237 -5.473 34.048 1.00 90.38 87 LEU A C 1
ATOM 616 O O . LEU A 1 87 ? -25.069 -5.081 34.088 1.00 90.38 87 LEU A O 1
ATOM 620 N N . LEU A 1 88 ? -26.566 -6.763 34.174 1.00 89.31 88 LEU A N 1
ATOM 621 C CA . LEU A 1 88 ? -25.571 -7.828 34.336 1.00 89.31 88 LEU A CA 1
ATOM 622 C C . LEU A 1 88 ? -24.689 -7.971 33.091 1.00 89.31 88 LEU A C 1
ATOM 624 O O . LEU A 1 88 ? -23.463 -7.996 33.213 1.00 89.31 88 LEU A O 1
ATOM 628 N N . ALA A 1 89 ? -25.295 -7.999 31.902 1.00 85.38 89 ALA A N 1
ATOM 629 C CA . ALA A 1 89 ? -24.567 -8.055 30.637 1.00 85.38 89 ALA A CA 1
ATOM 630 C C . ALA A 1 89 ? -23.682 -6.811 30.441 1.00 85.38 89 ALA A C 1
ATOM 632 O O . ALA A 1 89 ? -22.509 -6.928 30.087 1.00 85.38 89 ALA A O 1
ATOM 633 N N . GLY A 1 90 ? -24.200 -5.617 30.747 1.00 86.88 90 GLY A N 1
ATOM 634 C CA . GLY A 1 90 ? -23.435 -4.374 30.667 1.00 86.88 90 GLY A CA 1
ATOM 635 C C . GLY A 1 90 ? -22.214 -4.363 31.589 1.00 86.88 90 GLY A C 1
ATOM 636 O O . GLY A 1 90 ? -21.127 -3.969 31.163 1.00 86.88 90 GLY A O 1
ATOM 637 N N . LEU A 1 91 ? -22.357 -4.856 32.824 1.00 91.31 91 LEU A N 1
ATOM 638 C CA . LEU A 1 91 ? -21.234 -4.997 33.752 1.00 91.31 91 LEU A CA 1
ATOM 639 C C . LEU A 1 91 ? -20.198 -6.005 33.233 1.00 91.31 91 LEU A C 1
ATOM 641 O O . LEU A 1 91 ? -18.998 -5.727 33.270 1.00 91.31 91 LEU A O 1
ATOM 645 N N . PHE A 1 92 ? -20.651 -7.148 32.714 1.00 90.56 92 PHE A N 1
ATOM 646 C CA . PHE A 1 92 ? -19.784 -8.176 32.141 1.00 90.56 92 PHE A CA 1
ATOM 647 C C . PHE A 1 92 ? -18.935 -7.641 30.976 1.00 90.56 92 PHE A C 1
ATOM 649 O O . PHE A 1 92 ? -17.712 -7.805 30.980 1.00 90.56 92 PHE A O 1
ATOM 656 N N . PHE A 1 93 ? -19.544 -6.941 30.015 1.00 88.31 93 PHE A N 1
ATOM 657 C CA . PHE A 1 93 ? -18.822 -6.364 28.878 1.00 88.31 93 PHE A CA 1
ATOM 658 C C . PHE A 1 93 ? -17.880 -5.225 29.275 1.00 88.31 93 PHE A C 1
ATOM 660 O O . PHE A 1 93 ? -16.788 -5.115 28.715 1.00 88.31 93 PHE A O 1
ATOM 667 N N . ALA A 1 94 ? -18.252 -4.406 30.262 1.00 89.00 94 ALA A N 1
ATOM 668 C CA . ALA A 1 94 ? -17.386 -3.346 30.771 1.00 89.00 94 ALA A CA 1
ATOM 669 C C . ALA A 1 94 ? -16.128 -3.911 31.456 1.00 89.00 94 ALA A C 1
ATOM 671 O O . ALA A 1 94 ? -15.015 -3.460 31.176 1.00 89.00 94 ALA A O 1
ATOM 672 N N . ILE A 1 95 ? -16.287 -4.933 32.309 1.00 91.62 95 ILE A N 1
ATOM 673 C CA . ILE A 1 95 ? -15.162 -5.614 32.970 1.00 91.62 95 ILE A CA 1
ATOM 674 C C . ILE A 1 95 ? -14.283 -6.315 31.929 1.00 91.62 95 ILE A C 1
ATOM 676 O O . ILE A 1 95 ? -13.065 -6.143 31.937 1.00 91.62 95 ILE A O 1
ATOM 680 N N . THR A 1 96 ? -14.886 -7.052 30.994 1.00 90.06 96 THR A N 1
ATOM 681 C CA . THR A 1 96 ? -14.150 -7.774 29.945 1.00 90.06 96 THR A CA 1
ATOM 682 C C . THR A 1 96 ? -13.382 -6.818 29.028 1.00 90.06 96 THR A C 1
ATOM 684 O O . THR A 1 96 ? -12.216 -7.074 28.712 1.00 90.06 96 THR A O 1
ATOM 687 N N . GLY A 1 97 ? -13.973 -5.673 28.670 1.00 89.25 97 GLY A N 1
ATOM 688 C CA . GLY A 1 97 ? -13.303 -4.615 27.913 1.00 89.25 97 GLY A CA 1
ATOM 689 C C . GLY A 1 97 ? -12.128 -3.995 28.668 1.00 89.25 97 GLY A C 1
ATOM 690 O O . GLY A 1 97 ? -11.068 -3.782 28.077 1.00 89.25 97 GLY A O 1
ATOM 691 N N . LEU A 1 98 ? -12.268 -3.778 29.981 1.00 92.06 98 LEU A N 1
ATOM 692 C CA . LEU A 1 98 ? -11.187 -3.279 30.833 1.00 92.06 98 LEU A CA 1
ATOM 693 C C . LEU A 1 98 ? -10.036 -4.288 30.941 1.00 92.06 98 LEU A C 1
ATOM 695 O O . LEU A 1 98 ? -8.883 -3.932 30.694 1.00 92.06 98 LEU A O 1
ATOM 699 N N . CYS A 1 99 ? -10.334 -5.549 31.265 1.00 91.62 99 CYS A N 1
ATOM 700 C CA . CYS A 1 99 ? -9.334 -6.612 31.363 1.00 91.62 99 CYS A CA 1
ATOM 701 C C . CYS A 1 99 ? -8.584 -6.801 30.039 1.00 91.62 99 CYS A C 1
ATOM 703 O O . CYS A 1 99 ? -7.351 -6.840 30.024 1.00 91.62 99 CYS A O 1
ATOM 705 N N . THR A 1 100 ? -9.311 -6.844 28.920 1.00 89.06 100 THR A N 1
ATOM 706 C CA . THR A 1 100 ? -8.710 -6.988 27.588 1.00 89.06 100 THR A CA 1
ATOM 707 C C . THR A 1 100 ? -7.886 -5.758 27.209 1.00 89.06 100 THR A C 1
ATOM 709 O O . THR A 1 100 ? -6.790 -5.901 26.667 1.00 89.06 100 THR A O 1
ATOM 712 N N . GLY A 1 101 ? -8.340 -4.551 27.553 1.00 88.62 101 GLY A N 1
ATOM 713 C CA . GLY A 1 101 ? -7.598 -3.320 27.288 1.00 88.62 101 GLY A CA 1
ATOM 714 C C . GLY A 1 101 ? -6.280 -3.226 28.059 1.00 88.62 101 GLY A C 1
ATOM 715 O O . GLY A 1 101 ? -5.241 -2.894 27.478 1.00 88.62 101 GLY A O 1
ATOM 716 N N . VAL A 1 102 ? -6.283 -3.599 29.343 1.00 91.19 102 VAL A N 1
ATOM 717 C CA . VAL A 1 102 ? -5.057 -3.695 30.154 1.00 91.19 102 VAL A CA 1
ATOM 718 C C . VAL A 1 102 ? -4.112 -4.742 29.563 1.00 91.19 102 VAL A C 1
ATOM 720 O O . VAL A 1 102 ? -2.926 -4.469 29.370 1.00 91.19 102 VAL A O 1
ATOM 723 N N . PHE A 1 103 ? -4.634 -5.914 29.199 1.00 90.50 103 PHE A N 1
ATOM 724 C CA . PHE A 1 103 ? -3.842 -6.986 28.602 1.00 90.50 103 PHE A CA 1
ATOM 725 C C . PHE A 1 103 ? -3.189 -6.578 27.269 1.00 90.50 103 PHE A C 1
ATOM 727 O O . PHE A 1 103 ? -2.002 -6.835 27.056 1.00 90.50 103 PHE A O 1
ATOM 734 N N . GLN A 1 104 ? -3.917 -5.891 26.384 1.00 89.00 104 GLN A N 1
ATOM 735 C CA . GLN A 1 104 ? -3.376 -5.408 25.107 1.00 89.00 104 GLN A CA 1
ATOM 736 C C . GLN A 1 104 ? -2.321 -4.313 25.294 1.00 89.00 104 GLN A C 1
ATOM 738 O O . GLN A 1 104 ? -1.302 -4.312 24.600 1.00 89.00 104 GLN A O 1
ATOM 743 N N . THR A 1 105 ? -2.509 -3.435 26.280 1.00 87.06 105 THR A N 1
ATOM 744 C CA . THR A 1 105 ? -1.518 -2.411 26.633 1.00 87.06 105 THR A CA 1
ATOM 745 C C . THR A 1 105 ? -0.217 -3.058 27.116 1.00 87.06 105 THR A C 1
ATOM 747 O O . THR A 1 105 ? 0.859 -2.720 26.623 1.00 87.06 105 THR A O 1
ATOM 750 N N . LEU A 1 106 ? -0.304 -4.060 28.001 1.00 89.62 106 LEU A N 1
ATOM 751 C CA . LEU A 1 106 ? 0.859 -4.816 28.482 1.00 89.62 106 LEU A CA 1
ATOM 752 C C . LEU A 1 106 ? 1.594 -5.540 27.343 1.00 89.62 106 LEU A C 1
ATOM 754 O O . LEU A 1 106 ? 2.824 -5.500 27.276 1.00 89.62 106 LEU A O 1
ATOM 758 N N . ARG A 1 107 ? 0.860 -6.150 26.402 1.00 87.50 107 ARG A N 1
ATOM 759 C CA . ARG A 1 107 ? 1.469 -6.765 25.208 1.00 87.50 107 ARG A CA 1
ATOM 760 C C . ARG A 1 107 ? 2.153 -5.738 24.306 1.00 87.50 107 ARG A C 1
ATOM 762 O O . ARG A 1 107 ? 3.224 -6.038 23.786 1.00 87.50 107 ARG A O 1
ATOM 769 N N . GLY A 1 108 ? 1.589 -4.539 24.149 1.00 87.88 108 GLY A N 1
ATOM 770 C CA . GLY A 1 108 ? 2.214 -3.441 23.401 1.00 87.88 108 GLY A CA 1
ATOM 771 C C . GLY A 1 108 ? 3.539 -2.996 24.022 1.00 87.88 108 GLY A C 1
ATOM 772 O O . GLY A 1 108 ? 4.541 -2.853 23.318 1.00 87.88 108 GLY A O 1
ATOM 773 N N . VAL A 1 109 ? 3.587 -2.871 25.353 1.00 89.94 109 VAL A N 1
ATOM 774 C CA . VAL A 1 109 ? 4.823 -2.578 26.105 1.00 89.94 109 VAL A CA 1
ATOM 775 C C . VAL A 1 109 ? 5.881 -3.654 25.882 1.00 89.94 109 VAL A C 1
ATOM 777 O O . VAL A 1 109 ? 7.015 -3.326 25.536 1.00 89.94 109 VAL A O 1
ATOM 780 N N . ALA A 1 110 ? 5.509 -4.932 25.967 1.00 89.25 110 ALA A N 1
ATOM 781 C CA . ALA A 1 110 ? 6.431 -6.034 25.701 1.00 89.25 110 ALA A CA 1
ATOM 782 C C . ALA A 1 110 ? 6.915 -6.089 24.233 1.00 89.25 110 ALA A C 1
ATOM 784 O O . ALA A 1 110 ? 8.047 -6.497 23.970 1.00 89.25 110 ALA A O 1
ATOM 785 N N . ALA A 1 111 ? 6.091 -5.662 23.269 1.00 86.25 111 ALA A N 1
ATOM 786 C CA . ALA A 1 111 ? 6.428 -5.660 21.841 1.00 86.25 111 ALA A CA 1
ATOM 787 C C . ALA A 1 111 ? 7.330 -4.484 21.416 1.00 86.25 111 ALA A C 1
ATOM 789 O O . ALA A 1 111 ? 8.094 -4.594 20.455 1.00 86.25 111 ALA A O 1
ATOM 790 N N . THR A 1 112 ? 7.293 -3.376 22.154 1.00 88.94 112 THR A N 1
ATOM 791 C CA . THR A 1 112 ? 7.992 -2.123 21.825 1.00 88.94 112 THR A CA 1
ATOM 792 C C . THR A 1 112 ? 9.509 -2.246 21.636 1.00 88.94 112 THR A C 1
ATOM 794 O O . THR A 1 112 ? 10.004 -1.738 20.628 1.00 88.94 112 THR A O 1
ATOM 797 N N . PRO A 1 113 ? 10.284 -2.928 22.506 1.00 89.00 113 PRO A N 1
ATOM 798 C CA . PRO A 1 113 ? 11.727 -3.056 22.284 1.00 89.00 113 PRO A CA 1
ATOM 799 C C . PRO A 1 113 ? 12.047 -3.792 20.976 1.00 89.00 113 PRO A C 1
ATOM 801 O O . PRO A 1 113 ? 12.941 -3.391 20.227 1.00 89.00 113 PRO A O 1
ATOM 804 N N . ARG A 1 114 ? 11.266 -4.829 20.645 1.00 86.19 114 ARG A N 1
ATOM 805 C CA . ARG A 1 114 ? 11.395 -5.545 19.371 1.00 86.19 114 ARG A CA 1
ATOM 806 C C . ARG A 1 114 ? 11.014 -4.648 18.192 1.00 86.19 114 ARG A C 1
ATOM 808 O O . ARG A 1 114 ? 11.692 -4.688 17.170 1.00 86.19 114 ARG A O 1
ATOM 815 N N . ALA A 1 115 ? 9.981 -3.823 18.341 1.00 87.31 115 ALA A N 1
ATOM 816 C CA . ALA A 1 115 ? 9.528 -2.902 17.306 1.00 87.31 115 ALA A CA 1
ATOM 817 C C . ALA A 1 115 ? 10.577 -1.847 16.943 1.00 87.31 115 ALA A C 1
ATOM 819 O O . ALA A 1 115 ? 10.804 -1.591 15.762 1.00 87.31 115 ALA A O 1
ATOM 820 N N . ILE A 1 116 ? 11.257 -1.287 17.947 1.00 87.00 116 ILE A N 1
ATOM 821 C CA . ILE A 1 116 ? 12.350 -0.328 17.742 1.00 87.00 116 ILE A CA 1
ATOM 822 C C . ILE A 1 116 ? 13.513 -1.002 17.002 1.00 87.00 116 ILE A C 1
ATOM 824 O O . ILE A 1 116 ? 14.042 -0.441 16.044 1.00 87.00 116 ILE A O 1
ATOM 828 N N . CYS A 1 117 ? 13.875 -2.231 17.388 1.00 87.44 117 CYS A N 1
ATOM 829 C CA . CYS A 1 117 ? 14.947 -2.980 16.729 1.00 87.44 117 CYS A CA 1
ATOM 830 C C . CYS A 1 117 ? 14.631 -3.280 15.254 1.00 87.44 117 CYS A C 1
ATOM 832 O O . CYS A 1 117 ? 15.476 -3.068 14.386 1.00 87.44 117 CYS A O 1
ATOM 834 N N . MET A 1 118 ? 13.410 -3.735 14.959 1.00 87.12 118 MET A N 1
ATOM 835 C CA . MET A 1 118 ? 12.984 -4.041 13.589 1.00 87.12 118 MET A CA 1
ATOM 836 C C . MET A 1 118 ? 12.891 -2.779 12.724 1.00 87.12 118 MET A C 1
ATOM 838 O O . MET A 1 118 ? 13.383 -2.772 11.596 1.00 87.12 118 MET A O 1
ATOM 842 N N . ALA A 1 119 ? 12.352 -1.684 13.269 1.00 84.69 119 ALA A N 1
ATOM 843 C CA . ALA A 1 119 ? 12.308 -0.399 12.575 1.00 84.69 119 ALA A CA 1
ATOM 844 C C . ALA A 1 119 ? 13.716 0.119 12.235 1.00 84.69 119 ALA A C 1
ATOM 846 O O . ALA A 1 119 ? 13.947 0.570 11.115 1.00 84.69 119 ALA A O 1
ATOM 847 N N . GLY A 1 120 ? 14.681 -0.019 13.155 1.00 86.56 120 GLY A N 1
ATOM 848 C CA . GLY A 1 120 ? 16.082 0.338 12.907 1.00 86.56 120 GLY A CA 1
ATOM 849 C C . GLY A 1 120 ? 16.753 -0.485 11.800 1.00 86.56 120 GLY A C 1
ATOM 850 O O . GLY A 1 120 ? 17.694 -0.013 11.171 1.00 86.56 120 GLY A O 1
ATOM 851 N N . ARG A 1 121 ? 16.250 -1.693 11.515 1.00 85.38 121 ARG A N 1
ATOM 852 C CA . ARG A 1 121 ? 16.720 -2.564 10.422 1.00 85.38 121 ARG A CA 1
ATOM 853 C C . ARG A 1 121 ? 16.006 -2.309 9.087 1.00 85.38 121 ARG A C 1
ATOM 855 O O . ARG A 1 121 ? 16.224 -3.057 8.141 1.00 85.38 121 ARG A O 1
ATOM 862 N N . GLY A 1 122 ? 15.132 -1.303 9.008 1.00 83.38 122 GLY A N 1
ATOM 863 C CA . GLY A 1 122 ? 14.361 -0.987 7.801 1.00 83.38 122 GLY A CA 1
ATOM 864 C C . GLY A 1 122 ? 13.136 -1.878 7.571 1.00 83.38 122 GLY A C 1
ATOM 865 O O . GLY A 1 122 ? 12.489 -1.761 6.532 1.00 83.38 122 GLY A O 1
ATOM 866 N N . TRP A 1 123 ? 12.782 -2.743 8.526 1.00 87.25 123 TRP A N 1
ATOM 867 C CA . TRP A 1 123 ? 11.585 -3.578 8.430 1.00 87.25 123 TRP A CA 1
ATOM 868 C C . TRP A 1 123 ? 10.332 -2.729 8.604 1.00 87.25 123 TRP A C 1
ATOM 870 O O . TRP A 1 123 ? 10.283 -1.815 9.434 1.00 87.25 123 TRP A O 1
ATOM 880 N N . ARG A 1 124 ? 9.297 -3.044 7.826 1.00 85.25 124 ARG A N 1
ATOM 881 C CA . ARG A 1 124 ? 8.006 -2.356 7.899 1.00 85.25 124 ARG A CA 1
ATOM 882 C C . ARG A 1 124 ? 6.990 -3.263 8.576 1.00 85.25 124 ARG A C 1
ATOM 884 O O . ARG A 1 124 ? 7.014 -4.477 8.410 1.00 85.25 124 ARG A O 1
ATOM 891 N N . TRP A 1 125 ? 6.133 -2.665 9.393 1.00 85.25 125 TRP A N 1
ATOM 892 C CA . TRP A 1 125 ? 5.012 -3.379 9.990 1.00 85.25 125 TRP A CA 1
ATOM 893 C C . TRP A 1 125 ? 3.865 -3.409 8.994 1.00 85.25 125 TRP A C 1
ATOM 895 O O . TRP A 1 125 ? 3.425 -2.344 8.552 1.00 85.25 125 TRP A O 1
ATOM 905 N N . ASP A 1 126 ? 3.374 -4.601 8.688 1.00 86.00 126 ASP A N 1
ATOM 906 C CA . ASP A 1 126 ? 2.149 -4.769 7.931 1.00 86.00 126 ASP A CA 1
ATOM 907 C C . ASP A 1 126 ? 0.961 -4.905 8.893 1.00 86.00 126 ASP A C 1
ATOM 909 O O . ASP A 1 126 ? 0.868 -5.833 9.700 1.00 86.00 126 ASP A O 1
ATOM 913 N N . ALA A 1 127 ? 0.046 -3.939 8.814 1.00 78.62 127 ALA A N 1
ATOM 914 C CA . ALA A 1 127 ? -1.147 -3.897 9.648 1.00 78.62 127 ALA A CA 1
ATOM 915 C C . ALA A 1 127 ? -2.177 -4.975 9.276 1.00 78.62 127 ALA A C 1
ATOM 917 O O . ALA A 1 127 ? -3.004 -5.307 10.120 1.00 78.62 127 ALA A O 1
ATOM 918 N N . GLN A 1 128 ? -2.138 -5.511 8.049 1.00 79.62 128 GLN A N 1
ATOM 919 C CA . GLN A 1 128 ? -3.096 -6.520 7.593 1.00 79.62 128 GLN A CA 1
ATOM 920 C C . GLN A 1 128 ? -2.721 -7.914 8.097 1.00 79.62 128 GLN A C 1
ATOM 922 O O . GLN A 1 128 ? -3.565 -8.614 8.653 1.00 79.62 128 GLN A O 1
ATOM 927 N N . SER A 1 129 ? -1.450 -8.301 7.959 1.00 74.75 129 SER A N 1
ATOM 928 C CA . SER A 1 129 ? -0.949 -9.586 8.462 1.00 74.75 129 SER A CA 1
ATOM 929 C C . SER A 1 129 ? -0.636 -9.580 9.961 1.00 74.75 129 SER A C 1
ATOM 931 O O . SER A 1 129 ? -0.517 -10.646 10.564 1.00 74.75 129 SER A O 1
ATOM 933 N N . GLY A 1 130 ? -0.472 -8.403 10.580 1.00 79.44 130 GLY A N 1
ATOM 934 C CA . GLY A 1 130 ? -0.019 -8.300 11.970 1.00 79.44 130 GLY A CA 1
ATOM 935 C C . GLY A 1 130 ? 1.410 -8.818 12.153 1.00 79.44 130 GLY A C 1
ATOM 936 O O . GLY A 1 130 ? 1.755 -9.334 13.220 1.00 79.44 130 GLY A O 1
ATOM 937 N N . THR A 1 131 ? 2.235 -8.727 11.105 1.00 84.06 131 THR A N 1
ATOM 938 C CA . THR A 1 131 ? 3.616 -9.209 11.111 1.00 84.06 131 THR A CA 1
ATOM 939 C C . THR A 1 131 ? 4.592 -8.163 10.582 1.00 84.06 131 THR A C 1
ATOM 941 O O . THR A 1 131 ? 4.237 -7.206 9.892 1.00 84.06 131 THR A O 1
ATOM 944 N N . TRP A 1 132 ? 5.859 -8.321 10.960 1.00 83.88 132 TRP A N 1
ATOM 945 C CA . TRP A 1 132 ? 6.944 -7.526 10.398 1.00 83.88 132 TRP A CA 1
ATOM 946 C C . TRP A 1 132 ? 7.335 -8.110 9.044 1.00 83.88 132 TRP A C 1
ATOM 948 O O . TRP A 1 132 ? 7.774 -9.256 8.978 1.00 83.88 132 TRP A O 1
ATOM 958 N N . THR A 1 133 ? 7.206 -7.308 7.993 1.00 84.50 133 THR A N 1
ATOM 959 C CA . THR A 1 133 ? 7.617 -7.662 6.635 1.00 84.50 133 THR A CA 1
ATOM 960 C C . THR A 1 133 ? 9.012 -7.124 6.355 1.00 84.50 133 THR A C 1
ATOM 962 O O . THR A 1 133 ? 9.340 -5.984 6.716 1.00 84.50 133 THR A O 1
ATOM 965 N N . GLU A 1 134 ? 9.821 -7.946 5.697 1.00 82.88 134 GLU A N 1
ATOM 966 C CA . GLU A 1 134 ? 11.151 -7.567 5.236 1.00 82.88 134 GLU A CA 1
ATOM 967 C C . GLU A 1 134 ? 11.053 -6.375 4.265 1.00 82.88 134 GLU A C 1
ATOM 969 O O . GLU A 1 134 ? 10.087 -6.286 3.495 1.00 82.88 134 GLU A O 1
ATOM 974 N N . PRO A 1 135 ? 11.995 -5.414 4.301 1.00 77.44 135 PRO A N 1
ATOM 975 C CA . PRO A 1 135 ? 12.046 -4.383 3.276 1.00 77.44 135 PRO A CA 1
ATOM 976 C C . PRO A 1 135 ? 12.185 -5.051 1.908 1.00 77.44 135 PRO A C 1
ATOM 978 O O . PRO A 1 135 ? 13.136 -5.793 1.681 1.00 77.44 135 PRO A O 1
ATOM 981 N N . LYS A 1 136 ? 11.241 -4.778 0.997 1.00 71.06 136 LYS A N 1
ATOM 982 C CA . LYS A 1 136 ? 11.348 -5.213 -0.398 1.00 71.06 136 LYS A CA 1
ATOM 983 C C . LYS A 1 136 ? 12.680 -4.703 -0.947 1.00 71.06 136 LYS A C 1
ATOM 985 O O . LYS A 1 136 ? 12.862 -3.494 -1.102 1.00 71.06 136 LYS A O 1
ATOM 990 N N . ALA A 1 137 ? 13.626 -5.610 -1.173 1.00 65.5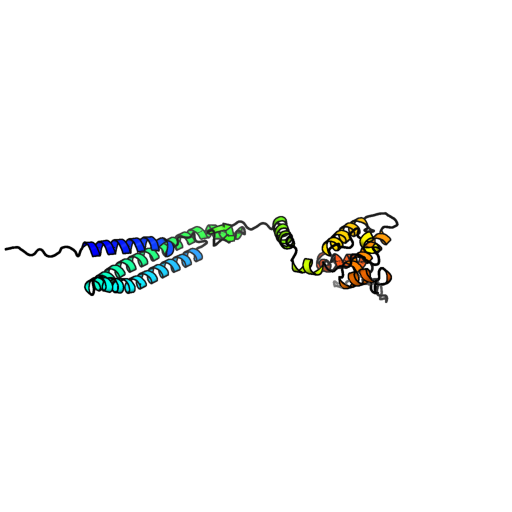0 137 ALA A N 1
ATOM 991 C CA . ALA A 1 137 ? 14.845 -5.282 -1.885 1.00 65.50 137 ALA A CA 1
ATOM 992 C C . ALA A 1 137 ? 14.426 -4.899 -3.305 1.00 65.50 137 ALA A C 1
ATOM 994 O O . ALA A 1 137 ? 13.719 -5.658 -3.960 1.00 65.50 137 ALA A O 1
ATOM 995 N N . TYR A 1 138 ? 14.800 -3.699 -3.738 1.00 62.03 138 TYR A N 1
ATOM 996 C CA . TYR A 1 138 ? 14.504 -3.194 -5.072 1.00 62.03 138 TYR A CA 1
ATOM 997 C C . TYR A 1 138 ? 14.910 -4.239 -6.124 1.00 62.03 138 TYR A C 1
ATOM 999 O O . TYR A 1 138 ? 16.097 -4.528 -6.288 1.00 62.03 138 TYR A O 1
ATOM 1007 N N . SER A 1 139 ? 13.921 -4.845 -6.783 1.00 66.56 139 SER A N 1
ATOM 1008 C CA . SER A 1 139 ? 14.123 -5.892 -7.780 1.00 66.56 139 SER A CA 1
ATOM 1009 C C . SER A 1 139 ? 13.720 -5.346 -9.139 1.00 66.56 139 SER A C 1
ATOM 1011 O O . SER A 1 139 ? 12.543 -5.311 -9.489 1.00 66.56 139 SER A O 1
ATOM 1013 N N . LEU A 1 140 ? 14.722 -4.939 -9.922 1.00 72.12 140 LEU A N 1
ATOM 1014 C CA . LEU A 1 140 ? 14.533 -4.472 -11.299 1.00 72.12 140 LEU A CA 1
ATOM 1015 C C . LEU A 1 140 ? 13.802 -5.492 -12.176 1.00 72.12 140 LEU A C 1
ATOM 1017 O O . LEU A 1 140 ? 13.169 -5.105 -13.147 1.00 72.12 140 LEU A O 1
ATOM 1021 N N . LEU A 1 141 ? 13.907 -6.785 -11.857 1.00 68.88 141 LEU A N 1
ATOM 1022 C CA . LEU A 1 141 ? 13.237 -7.843 -12.608 1.00 68.88 141 LEU A CA 1
ATOM 1023 C C . LEU A 1 141 ? 11.722 -7.819 -12.386 1.00 68.88 141 LEU A C 1
ATOM 1025 O O . LEU A 1 141 ? 10.983 -7.986 -13.346 1.00 68.88 141 LEU A O 1
ATOM 1029 N N . GLU A 1 142 ? 11.277 -7.553 -11.158 1.00 64.12 142 GLU A N 1
ATOM 1030 C CA . GLU A 1 142 ? 9.853 -7.498 -10.803 1.00 64.12 142 GLU A CA 1
ATOM 1031 C C . GLU A 1 142 ? 9.206 -6.207 -11.340 1.00 64.12 142 GLU A C 1
ATOM 1033 O O . GLU A 1 142 ? 8.118 -6.250 -11.905 1.00 64.12 142 GLU A O 1
ATOM 1038 N N . GLU A 1 143 ? 9.919 -5.072 -11.282 1.00 65.69 143 GLU A N 1
ATOM 1039 C CA . GLU A 1 143 ? 9.468 -3.814 -11.904 1.00 65.69 143 GLU A CA 1
ATOM 1040 C C . GLU A 1 143 ? 9.454 -3.889 -13.437 1.00 65.69 143 GLU A C 1
ATOM 1042 O O . GLU A 1 143 ? 8.531 -3.391 -14.080 1.00 65.69 143 GLU A O 1
ATOM 1047 N N . ALA A 1 144 ? 10.465 -4.520 -14.045 1.00 70.62 144 ALA A N 1
ATOM 1048 C CA . ALA A 1 144 ? 10.479 -4.739 -15.486 1.00 70.62 144 ALA A CA 1
ATOM 1049 C C . ALA A 1 144 ? 9.324 -5.647 -15.915 1.00 70.62 144 ALA A C 1
ATOM 1051 O O . ALA A 1 144 ? 8.714 -5.388 -16.945 1.00 70.62 144 ALA A O 1
ATOM 1052 N N . GLU A 1 145 ? 8.999 -6.678 -15.135 1.00 71.31 145 GLU A N 1
ATOM 1053 C CA . GLU A 1 145 ? 7.860 -7.554 -15.404 1.00 71.31 145 GLU A CA 1
ATOM 1054 C C . GLU A 1 145 ? 6.528 -6.793 -15.314 1.00 71.31 145 GLU A C 1
ATOM 1056 O O . GLU A 1 145 ? 5.715 -6.907 -16.224 1.00 71.31 145 GLU A O 1
ATOM 1061 N N . GLU A 1 146 ? 6.334 -5.926 -14.314 1.00 68.75 146 GLU A N 1
ATOM 1062 C CA . GLU A 1 146 ? 5.129 -5.086 -14.198 1.00 68.75 146 GLU A CA 1
ATOM 1063 C C . GLU A 1 146 ? 4.951 -4.131 -15.393 1.00 68.75 146 GLU A C 1
ATOM 1065 O O . GLU A 1 146 ? 3.851 -4.008 -15.940 1.00 68.75 146 GLU A O 1
ATOM 1070 N N . VAL A 1 147 ? 6.034 -3.495 -15.851 1.00 65.69 147 VAL A N 1
ATOM 1071 C CA . VAL A 1 147 ? 6.002 -2.604 -17.024 1.00 65.69 147 VAL A CA 1
ATOM 1072 C C . VAL A 1 147 ? 5.766 -3.393 -18.313 1.00 65.69 147 VAL A C 1
ATOM 1074 O O . VAL A 1 147 ? 4.952 -2.992 -19.141 1.00 65.69 147 VAL A O 1
ATOM 1077 N N . LEU A 1 148 ? 6.430 -4.539 -18.479 1.00 63.16 148 LEU A N 1
ATOM 1078 C CA . LEU A 1 148 ? 6.267 -5.384 -19.665 1.00 63.16 148 LEU A CA 1
ATOM 1079 C C . LEU A 1 148 ? 4.867 -6.013 -19.747 1.00 63.16 148 LEU A C 1
ATOM 1081 O O . LEU A 1 148 ? 4.383 -6.259 -20.850 1.00 63.16 148 LEU A O 1
ATOM 1085 N N . VAL A 1 149 ? 4.200 -6.243 -18.612 1.00 61.44 149 VAL A N 1
ATOM 1086 C CA . VAL A 1 149 ? 2.817 -6.745 -18.561 1.00 61.44 149 VAL A CA 1
ATOM 1087 C C . VAL A 1 149 ? 1.803 -5.666 -18.962 1.00 61.44 149 VAL A C 1
ATOM 1089 O O . VAL A 1 149 ? 0.796 -5.996 -19.587 1.00 61.44 149 VAL A O 1
ATOM 1092 N N . GLN A 1 150 ? 2.065 -4.381 -18.695 1.00 57.19 150 GLN A N 1
ATOM 1093 C CA . GLN A 1 150 ? 1.186 -3.294 -19.157 1.00 57.19 150 GLN A CA 1
ATOM 1094 C C . GLN A 1 150 ? 1.173 -3.123 -20.686 1.00 57.19 150 GLN A C 1
ATOM 1096 O O . GLN A 1 150 ? 0.184 -2.635 -21.231 1.00 57.19 150 GLN A O 1
ATOM 1101 N N . ASP A 1 151 ? 2.217 -3.579 -21.378 1.00 53.59 151 ASP A N 1
ATOM 1102 C CA . ASP A 1 151 ? 2.350 -3.482 -22.837 1.00 53.59 151 ASP A CA 1
ATOM 1103 C C . ASP A 1 151 ? 1.867 -4.746 -23.590 1.00 53.59 151 ASP A C 1
ATOM 1105 O O . ASP A 1 151 ? 2.005 -4.830 -24.813 1.00 53.59 151 ASP A O 1
ATOM 1109 N N . GLY A 1 152 ? 1.301 -5.736 -22.884 1.00 49.53 152 GLY A N 1
ATOM 1110 C CA . GLY A 1 152 ? 0.904 -7.037 -23.444 1.00 49.53 152 GLY A CA 1
ATOM 1111 C C . GLY A 1 152 ? -0.487 -7.109 -24.085 1.00 49.53 152 GLY A C 1
ATOM 1112 O O . GLY A 1 152 ? -0.743 -8.031 -24.856 1.00 49.53 152 GLY A O 1
ATOM 1113 N N . GLU A 1 153 ? -1.374 -6.149 -23.818 1.00 45.75 153 GLU A N 1
ATOM 1114 C CA . GLU A 1 153 ? -2.705 -6.106 -24.434 1.00 45.75 153 GLU A CA 1
ATOM 1115 C C . GLU A 1 153 ? -2.713 -5.040 -25.540 1.00 45.75 153 GLU A C 1
ATOM 1117 O O . GLU A 1 153 ? -2.669 -3.839 -25.237 1.00 45.75 153 GLU A O 1
ATOM 1122 N N . PRO A 1 154 ? -2.752 -5.420 -26.832 1.00 44.16 154 PRO A N 1
ATOM 1123 C CA . PRO A 1 154 ? -2.919 -4.449 -27.898 1.00 44.16 154 PRO A CA 1
ATOM 1124 C C . PRO A 1 154 ? -4.259 -3.746 -27.686 1.00 44.16 154 PRO A C 1
ATOM 1126 O O . PRO A 1 154 ? -5.328 -4.311 -27.889 1.00 44.16 154 PRO A O 1
ATOM 1129 N N . SER A 1 155 ? -4.196 -2.489 -27.248 1.00 44.94 155 SER A N 1
ATOM 1130 C CA . SER A 1 155 ? -5.360 -1.618 -27.154 1.00 44.94 155 SER A CA 1
ATOM 1131 C C . SER A 1 155 ? -6.153 -1.687 -28.463 1.00 44.94 155 SER A C 1
ATOM 1133 O O . SER A 1 155 ? -5.671 -1.255 -29.514 1.00 44.94 155 SER A O 1
ATOM 1135 N N . GLU A 1 156 ? -7.387 -2.199 -28.393 1.00 50.06 156 GLU A N 1
ATOM 1136 C CA . GLU A 1 156 ? -8.314 -2.378 -29.525 1.00 50.06 156 GLU A CA 1
ATOM 1137 C C . GLU A 1 156 ? -8.502 -1.090 -30.354 1.00 50.06 156 GLU A C 1
ATOM 1139 O O . GLU A 1 156 ? -8.854 -1.116 -31.538 1.00 50.06 156 GLU A O 1
ATOM 1144 N N . THR A 1 157 ? -8.232 0.072 -29.752 1.00 46.81 157 THR A N 1
ATOM 1145 C CA . THR A 1 157 ? -8.296 1.373 -30.430 1.00 46.81 157 THR A CA 1
ATOM 1146 C C . THR A 1 157 ? -7.141 1.634 -31.402 1.00 46.81 157 THR A C 1
ATOM 1148 O O . THR A 1 157 ? -7.335 2.378 -32.367 1.00 46.81 157 THR A O 1
ATOM 1151 N N . ALA A 1 158 ? -5.972 1.012 -31.212 1.00 48.06 158 ALA A N 1
ATOM 1152 C CA . ALA A 1 158 ? -4.846 1.115 -32.141 1.00 48.06 158 ALA A CA 1
ATOM 1153 C C . ALA A 1 158 ? -5.044 0.215 -33.374 1.00 48.06 158 ALA A C 1
ATOM 1155 O O . ALA A 1 158 ? -4.835 0.673 -34.498 1.00 48.06 158 ALA A O 1
ATOM 1156 N N . GLU A 1 159 ? -5.538 -1.013 -33.186 1.00 46.28 159 GLU A N 1
ATOM 1157 C CA . GLU A 1 159 ? -5.794 -1.953 -34.289 1.00 46.28 159 GLU A CA 1
ATOM 1158 C C . GLU A 1 159 ? -6.952 -1.514 -35.194 1.00 46.28 159 GLU A C 1
ATOM 1160 O O . GLU A 1 159 ? -6.921 -1.719 -36.412 1.00 46.28 159 GLU A O 1
ATOM 1165 N N . ARG A 1 160 ? -7.975 -0.850 -34.637 1.00 43.91 160 ARG A N 1
ATOM 1166 C CA . ARG A 1 160 ? -9.128 -0.377 -35.421 1.00 43.91 160 ARG A CA 1
ATOM 1167 C C . ARG A 1 160 ? -8.753 0.672 -36.474 1.00 43.91 160 ARG A C 1
ATOM 1169 O O . ARG A 1 160 ? -9.457 0.791 -37.474 1.00 43.91 160 ARG A O 1
ATOM 1176 N N . ASN A 1 161 ? -7.662 1.413 -36.280 1.00 49.44 161 ASN A N 1
ATOM 1177 C CA . ASN A 1 161 ? -7.244 2.478 -37.197 1.00 49.44 161 ASN A CA 1
ATOM 1178 C C . ASN A 1 161 ? -6.257 2.001 -38.286 1.00 49.44 161 ASN A C 1
ATOM 1180 O O . ASN A 1 161 ? -6.008 2.731 -39.243 1.00 49.44 161 ASN A O 1
ATOM 1184 N N . ASP A 1 162 ? -5.719 0.781 -38.175 1.00 50.56 162 ASP A N 1
ATOM 1185 C CA . ASP A 1 162 ? -4.683 0.259 -39.086 1.00 50.56 162 ASP A CA 1
ATOM 1186 C C . ASP A 1 162 ? -5.248 -0.552 -40.270 1.00 50.56 162 ASP A C 1
ATOM 1188 O O . ASP A 1 162 ? -4.595 -0.730 -41.295 1.00 50.56 162 ASP A O 1
ATOM 1192 N N . ARG A 1 163 ? -6.524 -0.957 -40.209 1.00 49.19 163 ARG A N 1
ATOM 1193 C CA . ARG A 1 163 ? -7.202 -1.730 -41.275 1.00 49.19 163 ARG A CA 1
ATOM 1194 C C . ARG A 1 163 ? -7.498 -0.942 -42.561 1.00 49.19 163 ARG A C 1
ATOM 1196 O O . ARG A 1 163 ? -8.073 -1.495 -43.494 1.00 49.19 163 ARG A O 1
ATOM 1203 N N . THR A 1 164 ? -7.111 0.333 -42.628 1.00 52.19 164 THR A N 1
ATOM 1204 C CA . THR A 1 164 ? -7.358 1.221 -43.782 1.00 52.19 164 THR A CA 1
ATOM 1205 C C . THR A 1 164 ? -6.063 1.681 -44.455 1.00 52.19 164 THR A C 1
ATOM 1207 O O . THR A 1 164 ? -6.037 2.728 -45.105 1.00 52.19 164 THR A O 1
ATOM 1210 N N . ARG A 1 165 ? -4.959 0.943 -44.286 1.00 57.28 165 ARG A N 1
ATOM 1211 C CA . ARG A 1 165 ? -3.717 1.248 -45.000 1.00 57.28 165 ARG A CA 1
ATOM 1212 C C . ARG A 1 165 ? -3.767 0.729 -46.441 1.00 57.28 165 ARG A C 1
ATOM 1214 O O . ARG A 1 165 ? -4.131 -0.427 -46.659 1.00 57.28 165 ARG A O 1
ATOM 1221 N N . PRO A 1 166 ? -3.406 1.555 -47.438 1.00 55.34 166 PRO A N 1
ATOM 1222 C CA . PRO A 1 166 ? -3.290 1.090 -48.812 1.00 55.34 166 PRO A CA 1
ATOM 1223 C C . PRO A 1 166 ? -2.171 0.044 -48.904 1.00 55.34 166 PRO A C 1
ATOM 1225 O O . PRO A 1 166 ? -1.044 0.289 -48.489 1.00 55.34 166 PRO A O 1
ATOM 1228 N N . THR A 1 167 ? -2.467 -1.116 -49.490 1.00 59.91 167 THR A N 1
ATOM 1229 C CA . THR A 1 167 ? -1.530 -2.240 -49.706 1.00 59.91 167 THR A CA 1
ATOM 1230 C C . THR A 1 167 ? -0.394 -1.936 -50.693 1.00 59.91 167 THR A C 1
ATOM 1232 O O . T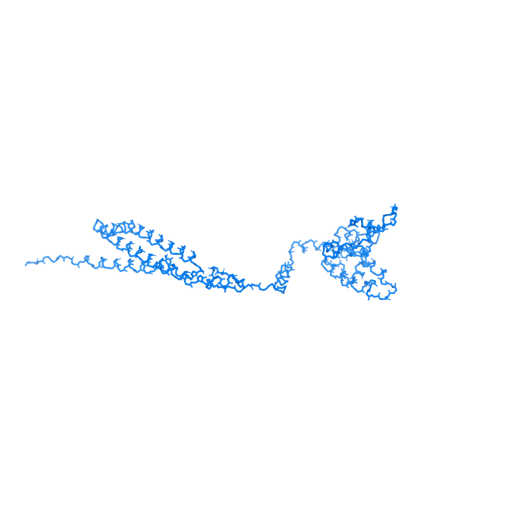HR A 1 167 ? 0.379 -2.827 -51.041 1.00 59.91 167 THR A O 1
ATOM 1235 N N . ARG A 1 168 ? -0.286 -0.696 -51.183 1.00 68.62 168 ARG A N 1
ATOM 1236 C CA . ARG A 1 168 ? 0.741 -0.254 -52.128 1.00 68.62 168 ARG A CA 1
ATOM 1237 C C . ARG A 1 168 ? 1.303 1.089 -51.679 1.00 68.62 168 ARG A C 1
ATOM 1239 O O . ARG A 1 168 ? 0.579 2.081 -51.670 1.00 68.62 168 ARG A O 1
ATOM 1246 N N . VAL A 1 169 ? 2.586 1.086 -51.330 1.00 79.69 169 VAL A N 1
ATOM 1247 C CA . VAL A 1 169 ? 3.401 2.284 -51.098 1.00 79.69 169 VAL A CA 1
ATOM 1248 C C . VAL A 1 169 ? 4.063 2.704 -52.410 1.00 79.69 169 VAL A C 1
ATOM 1250 O O . VAL A 1 169 ? 4.383 1.850 -53.239 1.00 79.69 169 VAL A O 1
ATOM 1253 N N . ALA A 1 170 ? 4.258 4.006 -52.614 1.00 81.62 170 ALA A N 1
ATOM 1254 C CA . ALA A 1 170 ? 4.909 4.528 -53.817 1.00 81.62 170 ALA A CA 1
ATOM 1255 C C . ALA A 1 170 ? 6.401 4.138 -53.923 1.00 81.62 170 ALA A C 1
ATOM 1257 O O . ALA A 1 170 ? 6.909 3.967 -55.029 1.00 81.62 170 ALA A O 1
ATOM 1258 N N . ASP A 1 171 ? 7.096 3.967 -52.791 1.00 85.44 171 ASP A N 1
ATOM 1259 C CA . ASP A 1 171 ? 8.480 3.479 -52.719 1.00 85.44 171 ASP A CA 1
ATOM 1260 C C . ASP A 1 171 ? 8.690 2.650 -51.435 1.00 85.44 171 ASP A C 1
ATOM 1262 O O . ASP A 1 171 ? 8.187 3.012 -50.370 1.00 85.44 171 ASP A O 1
ATOM 1266 N N . THR A 1 172 ? 9.424 1.535 -51.525 1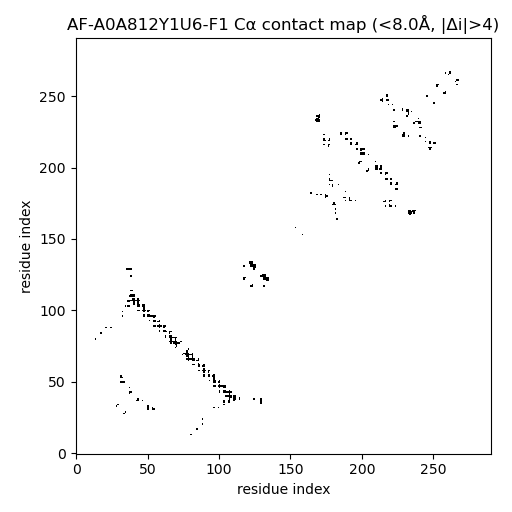.00 87.38 172 THR A N 1
ATOM 1267 C CA . THR A 1 172 ? 9.762 0.659 -50.385 1.00 87.38 172 THR A CA 1
ATOM 1268 C C . THR A 1 172 ? 11.113 0.979 -49.755 1.00 87.38 172 THR A C 1
ATOM 1270 O O . THR A 1 172 ? 11.433 0.443 -48.697 1.00 87.38 172 THR A O 1
ATOM 1273 N N . PHE A 1 173 ? 11.897 1.882 -50.346 1.00 89.81 173 PHE A N 1
ATOM 1274 C CA . PHE A 1 173 ? 13.286 2.118 -49.963 1.00 89.81 173 PHE A CA 1
ATOM 1275 C C . PHE A 1 173 ? 13.519 2.299 -48.462 1.00 89.81 173 PHE A C 1
ATOM 1277 O O . PHE A 1 173 ? 14.420 1.673 -47.915 1.00 89.81 173 PHE A O 1
ATOM 1284 N N . TYR A 1 174 ? 12.728 3.121 -47.766 1.00 91.00 174 TYR A N 1
ATOM 1285 C CA . TYR A 1 174 ? 12.927 3.332 -46.328 1.00 91.00 174 TYR A CA 1
ATOM 1286 C C . TYR A 1 174 ? 12.550 2.128 -45.470 1.00 91.00 174 TYR A C 1
ATOM 1288 O O . TYR A 1 174 ? 13.194 1.879 -44.450 1.00 91.00 174 TYR A O 1
ATOM 1296 N N . TYR A 1 175 ? 11.554 1.356 -45.898 1.00 91.38 175 TYR A N 1
ATOM 1297 C CA . TYR A 1 175 ? 11.190 0.101 -45.252 1.00 91.38 175 TYR A CA 1
ATOM 1298 C C . TYR A 1 175 ? 12.322 -0.922 -45.411 1.00 91.38 175 TYR A C 1
ATOM 1300 O O . TYR A 1 175 ? 12.730 -1.542 -44.429 1.00 91.38 175 TYR A O 1
ATOM 1308 N N . ASP A 1 176 ? 12.943 -0.982 -46.591 1.00 91.31 176 ASP A N 1
ATOM 1309 C CA . ASP A 1 176 ? 14.098 -1.841 -46.875 1.00 91.31 176 ASP A CA 1
ATOM 1310 C C . ASP A 1 176 ? 15.353 -1.401 -46.085 1.00 91.31 176 ASP A C 1
ATOM 1312 O O . ASP A 1 176 ? 16.067 -2.232 -45.507 1.00 91.31 176 ASP A O 1
ATOM 1316 N N . GLN A 1 177 ? 15.586 -0.083 -45.965 1.00 90.50 177 GLN A N 1
ATOM 1317 C CA . GLN A 1 177 ? 16.659 0.503 -45.143 1.00 90.50 177 GLN A CA 1
ATOM 1318 C C . GLN A 1 177 ? 16.480 0.255 -43.639 1.00 90.50 177 GLN A C 1
ATOM 1320 O O . GLN A 1 177 ? 17.479 0.255 -42.915 1.00 90.50 177 GLN A O 1
ATOM 1325 N N . LEU A 1 178 ? 15.269 -0.045 -43.154 1.00 90.56 178 LEU A N 1
ATOM 1326 C CA . LEU A 1 178 ? 15.025 -0.502 -41.777 1.00 90.56 178 LEU A CA 1
ATOM 1327 C C . LEU A 1 178 ? 14.829 -2.022 -41.647 1.00 90.56 178 LEU A C 1
ATOM 1329 O O . LEU A 1 178 ? 15.036 -2.566 -40.565 1.00 90.56 178 LEU A O 1
ATOM 1333 N N . GLY A 1 179 ? 14.542 -2.729 -42.743 1.00 89.81 179 GLY A N 1
ATOM 1334 C CA . GLY A 1 179 ? 14.333 -4.181 -42.757 1.00 89.81 179 GLY A CA 1
ATOM 1335 C C . GLY A 1 179 ? 13.003 -4.600 -42.179 1.00 89.81 179 GLY A C 1
ATOM 1336 O O . GLY A 1 179 ? 12.914 -5.663 -41.572 1.00 89.81 179 GLY A O 1
ATOM 1337 N N . VAL A 1 180 ? 12.015 -3.730 -42.302 1.00 90.94 180 VAL A N 1
ATOM 1338 C CA . VAL A 1 180 ? 10.680 -3.927 -41.758 1.00 90.94 180 VAL A CA 1
ATOM 1339 C C . VAL A 1 180 ? 9.695 -4.009 -42.912 1.00 90.94 180 VAL A C 1
ATOM 1341 O O . VAL A 1 180 ? 9.926 -3.439 -43.977 1.00 90.94 180 VAL A O 1
ATOM 1344 N N . ALA A 1 181 ? 8.600 -4.731 -42.709 1.00 88.38 181 ALA A N 1
ATOM 1345 C CA . ALA A 1 181 ? 7.545 -4.805 -43.703 1.00 88.38 181 ALA A CA 1
ATOM 1346 C C . ALA A 1 181 ? 6.804 -3.456 -43.826 1.00 88.38 181 ALA A C 1
ATOM 1348 O O . ALA A 1 181 ? 6.851 -2.609 -42.931 1.00 88.38 181 ALA A O 1
ATOM 1349 N N . ILE A 1 182 ? 6.125 -3.235 -44.953 1.00 86.25 182 ILE A N 1
ATOM 1350 C CA . ILE A 1 182 ? 5.383 -1.989 -45.234 1.00 86.25 182 ILE A CA 1
ATOM 1351 C C . ILE A 1 182 ? 4.237 -1.738 -44.237 1.00 86.25 182 ILE A C 1
ATOM 1353 O O . ILE A 1 182 ? 3.877 -0.592 -43.959 1.00 86.25 182 ILE A O 1
ATOM 1357 N N . ASP A 1 183 ? 3.699 -2.812 -43.664 1.00 82.88 183 ASP A N 1
ATOM 1358 C CA . ASP A 1 183 ? 2.658 -2.835 -42.639 1.00 82.88 183 ASP A CA 1
ATOM 1359 C C . ASP A 1 183 ? 3.213 -2.717 -41.212 1.00 82.88 183 ASP A C 1
ATOM 1361 O O . ASP A 1 183 ? 2.431 -2.600 -40.273 1.00 82.88 183 ASP A O 1
ATOM 1365 N N . ALA A 1 184 ? 4.539 -2.641 -41.037 1.00 84.00 184 ALA A N 1
ATOM 1366 C CA . ALA A 1 184 ? 5.164 -2.627 -39.721 1.00 84.00 184 ALA A CA 1
ATOM 1367 C C . ALA A 1 184 ? 4.586 -1.541 -38.802 1.00 84.00 184 ALA A C 1
ATOM 1369 O O . ALA A 1 184 ? 4.372 -0.374 -39.187 1.00 84.00 184 ALA A O 1
ATOM 1370 N N . SER A 1 185 ? 4.366 -1.936 -37.555 1.00 86.94 185 SER A N 1
ATOM 1371 C CA . SER A 1 185 ? 3.928 -1.068 -36.473 1.00 86.94 185 SER A CA 1
ATOM 1372 C C . SER A 1 185 ? 5.010 -0.042 -36.118 1.00 86.94 185 SER A C 1
ATOM 1374 O O . SER A 1 185 ? 6.197 -0.193 -36.420 1.00 86.94 185 SER A O 1
ATOM 1376 N N . GLN A 1 186 ? 4.616 1.035 -35.434 1.00 83.31 186 GLN A N 1
ATOM 1377 C CA . GLN A 1 186 ? 5.577 2.054 -34.991 1.00 83.31 186 GLN A CA 1
ATOM 1378 C C . GLN A 1 186 ? 6.619 1.496 -34.007 1.00 83.31 186 GLN 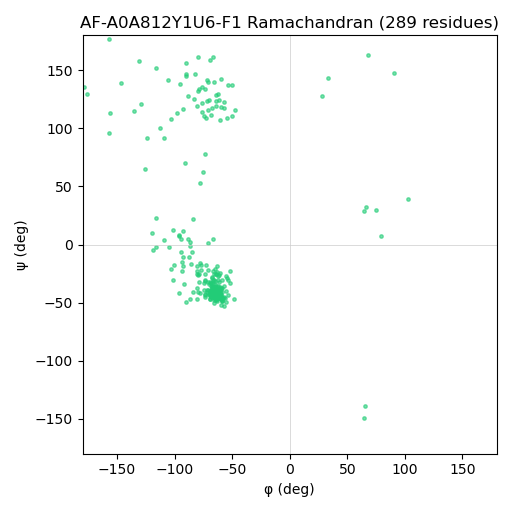A C 1
ATOM 1380 O O . GLN A 1 186 ? 7.770 1.936 -33.993 1.00 83.31 186 GLN A O 1
ATOM 1385 N N . GLN A 1 187 ? 6.238 0.496 -33.210 1.00 79.69 187 GLN A N 1
ATOM 1386 C CA . GLN A 1 187 ? 7.146 -0.156 -32.271 1.00 79.69 187 GLN A CA 1
ATOM 1387 C C . GLN A 1 187 ? 8.204 -0.992 -32.999 1.00 79.69 187 GLN A C 1
ATOM 1389 O O . GLN A 1 187 ? 9.387 -0.910 -32.664 1.00 79.69 187 GLN A O 1
ATOM 1394 N N . GLU A 1 188 ? 7.809 -1.738 -34.032 1.00 82.94 188 GLU A N 1
ATOM 1395 C CA . GLU A 1 188 ? 8.733 -2.519 -34.862 1.00 82.94 188 GLU A CA 1
ATOM 1396 C C . GLU A 1 188 ? 9.724 -1.622 -35.604 1.00 82.94 188 GLU A C 1
ATOM 1398 O O . GLU A 1 188 ? 10.920 -1.904 -35.599 1.00 82.94 188 GLU A O 1
ATOM 1403 N N . ILE A 1 189 ? 9.259 -0.493 -36.150 1.00 89.12 189 ILE A N 1
ATOM 1404 C CA . ILE A 1 189 ? 10.112 0.522 -36.791 1.00 89.12 189 ILE A CA 1
ATOM 1405 C C . ILE A 1 189 ? 11.157 1.063 -35.804 1.00 89.12 189 ILE A C 1
ATOM 1407 O O . ILE A 1 189 ? 12.345 1.133 -36.125 1.00 89.12 189 ILE A O 1
ATOM 1411 N N . ARG A 1 190 ? 10.741 1.395 -34.575 1.00 86.75 190 ARG A N 1
ATOM 1412 C CA . ARG A 1 190 ? 11.639 1.873 -33.511 1.00 86.75 190 ARG A CA 1
ATOM 1413 C C . ARG A 1 190 ? 12.654 0.817 -33.089 1.00 86.75 190 ARG A C 1
ATOM 1415 O O . ARG A 1 190 ? 13.841 1.119 -32.964 1.00 86.75 190 ARG A O 1
ATOM 1422 N N . ARG A 1 191 ? 12.215 -0.426 -32.902 1.00 86.06 191 ARG A N 1
ATOM 1423 C CA . ARG A 1 191 ? 13.088 -1.549 -32.540 1.00 86.06 191 ARG A CA 1
ATOM 1424 C C . ARG A 1 191 ? 14.117 -1.839 -33.635 1.00 86.06 191 ARG A C 1
ATOM 1426 O O . ARG A 1 191 ? 15.300 -1.997 -33.328 1.00 86.06 191 ARG A O 1
ATOM 1433 N N . ALA A 1 192 ? 13.682 -1.871 -34.892 1.00 89.31 192 ALA A N 1
ATOM 1434 C CA . ALA A 1 192 ? 14.544 -2.106 -36.043 1.00 89.31 192 ALA A CA 1
ATOM 1435 C C . ALA A 1 192 ? 15.596 -1.000 -36.204 1.00 89.31 192 ALA A C 1
ATOM 1437 O O . ALA A 1 192 ? 16.771 -1.305 -36.415 1.00 89.31 192 ALA A O 1
ATOM 1438 N N . TYR A 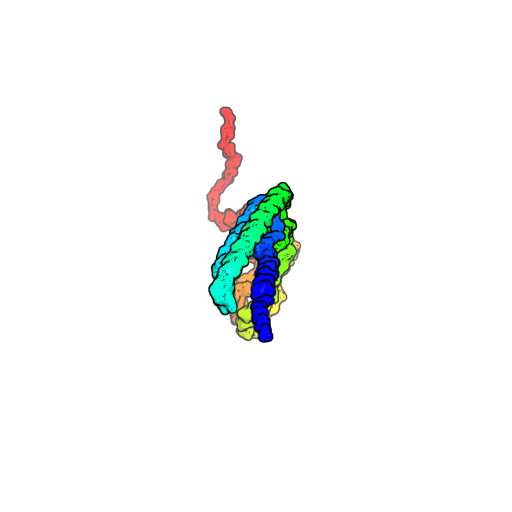1 193 ? 15.207 0.265 -36.005 1.00 89.94 193 TYR A N 1
ATOM 1439 C CA . TYR A 1 193 ? 16.141 1.389 -35.975 1.00 89.94 193 TYR A CA 1
ATOM 1440 C C . TYR A 1 193 ? 17.220 1.199 -34.904 1.00 89.94 193 TYR A C 1
ATOM 1442 O O . TYR A 1 193 ? 18.399 1.201 -35.235 1.00 89.94 193 TYR A O 1
ATOM 1450 N N . PHE A 1 194 ? 16.860 0.928 -33.643 1.00 86.62 194 PHE A N 1
ATOM 1451 C CA . PHE A 1 194 ? 17.865 0.720 -32.589 1.00 86.62 194 PHE A CA 1
ATOM 1452 C C . PHE A 1 194 ? 18.825 -0.433 -32.892 1.00 86.62 194 PHE A C 1
ATOM 1454 O O . PHE A 1 194 ? 20.032 -0.323 -32.660 1.00 86.62 194 PHE A O 1
ATOM 1461 N N . GLN A 1 195 ? 18.304 -1.537 -33.426 1.00 87.81 195 GLN A N 1
ATOM 1462 C CA . GLN A 1 195 ? 19.117 -2.692 -33.783 1.00 87.81 195 GLN A CA 1
ATOM 1463 C C . GLN A 1 195 ? 20.102 -2.363 -34.912 1.00 87.81 195 GLN A C 1
ATOM 1465 O O . GLN A 1 195 ? 21.283 -2.699 -34.794 1.00 87.81 195 GLN A O 1
ATOM 1470 N N . ARG A 1 196 ? 19.644 -1.683 -35.970 1.00 88.25 196 ARG A N 1
ATOM 1471 C CA . ARG A 1 196 ? 20.474 -1.310 -37.124 1.00 88.25 196 ARG A CA 1
ATOM 1472 C C . ARG A 1 196 ? 21.444 -0.179 -36.815 1.00 88.25 196 ARG A C 1
ATOM 1474 O O . ARG A 1 196 ? 22.622 -0.304 -37.131 1.00 88.25 196 ARG A O 1
ATOM 1481 N N . SER A 1 197 ? 21.016 0.861 -36.105 1.00 86.38 197 SER A N 1
ATOM 1482 C CA . SER A 1 197 ? 21.886 1.949 -35.644 1.00 86.38 197 SER A CA 1
ATOM 1483 C C . SER A 1 197 ? 23.043 1.434 -34.794 1.00 86.38 197 SER A C 1
ATOM 1485 O O . SER A 1 197 ? 24.158 1.926 -34.918 1.00 86.38 197 SER A O 1
ATOM 1487 N N . ARG A 1 198 ? 22.826 0.391 -33.980 1.00 84.94 198 ARG A N 1
ATOM 1488 C CA . ARG A 1 198 ? 23.900 -0.245 -33.204 1.00 84.94 198 ARG A CA 1
ATOM 1489 C C . ARG A 1 198 ? 24.904 -1.010 -34.074 1.00 84.94 198 ARG A C 1
ATOM 1491 O O . ARG A 1 198 ? 26.068 -1.090 -33.692 1.00 84.94 198 ARG A O 1
ATOM 1498 N N . GLN A 1 199 ? 24.458 -1.589 -35.190 1.00 84.69 199 GLN A N 1
ATOM 1499 C CA . GLN A 1 199 ? 25.297 -2.348 -36.129 1.00 84.69 199 GLN A CA 1
ATOM 1500 C C . GLN A 1 199 ? 26.073 -1.429 -37.082 1.00 84.69 199 GLN A C 1
ATOM 1502 O O . GLN A 1 199 ? 27.229 -1.698 -37.396 1.00 84.69 199 GLN A O 1
ATOM 1507 N N . CYS A 1 200 ? 25.453 -0.335 -37.523 1.00 84.44 200 CYS A N 1
ATOM 1508 C CA . CYS A 1 200 ? 26.029 0.606 -38.484 1.00 84.44 200 CYS A CA 1
ATOM 1509 C C . CYS A 1 200 ? 26.694 1.825 -37.827 1.00 84.44 200 CYS A C 1
ATOM 1511 O O . CYS A 1 200 ? 27.056 2.759 -38.533 1.00 84.44 200 CYS A O 1
ATOM 1513 N N . HIS A 1 201 ? 26.848 1.848 -36.498 1.00 81.31 201 HIS A N 1
ATOM 1514 C CA . HIS A 1 201 ? 27.448 2.990 -35.810 1.00 81.31 201 HIS A CA 1
ATOM 1515 C C . HIS A 1 201 ? 28.904 3.202 -36.271 1.00 81.31 201 HIS A C 1
ATOM 1517 O O . HIS A 1 201 ? 29.688 2.247 -36.200 1.00 81.31 201 HIS A O 1
ATOM 1523 N N . PRO A 1 202 ? 29.298 4.428 -36.671 1.00 78.88 202 PRO A N 1
ATOM 1524 C CA . PRO A 1 202 ? 30.633 4.701 -37.212 1.00 78.88 202 PRO A CA 1
ATOM 1525 C C . PRO A 1 202 ? 31.766 4.346 -36.234 1.00 78.88 202 PRO A C 1
ATOM 1527 O O . PRO A 1 202 ? 32.819 3.896 -36.664 1.00 78.88 202 PRO A O 1
ATOM 1530 N N . ASP A 1 203 ? 31.533 4.451 -34.920 1.00 77.88 203 ASP A N 1
ATOM 1531 C CA . ASP A 1 203 ? 32.551 4.100 -33.911 1.00 77.88 203 ASP A CA 1
ATOM 1532 C C . ASP A 1 203 ? 32.727 2.587 -33.682 1.00 77.88 203 ASP A C 1
ATOM 1534 O O . ASP A 1 203 ? 33.710 2.171 -33.072 1.00 77.88 203 ASP A O 1
ATOM 1538 N N . LYS A 1 204 ? 31.769 1.747 -34.100 1.00 75.94 204 LYS A N 1
ATOM 1539 C CA . LYS A 1 204 ? 31.800 0.293 -33.830 1.00 75.94 204 LYS A CA 1
ATOM 1540 C C . LYS A 1 204 ? 32.212 -0.541 -35.034 1.00 75.94 204 LYS A C 1
ATOM 1542 O O . LYS A 1 204 ? 32.650 -1.675 -34.851 1.00 75.94 204 LYS A O 1
ATOM 1547 N N . THR A 1 205 ? 32.072 0.005 -36.235 1.00 74.75 205 THR A N 1
ATOM 1548 C CA . THR A 1 205 ? 32.223 -0.741 -37.481 1.00 74.75 205 THR A CA 1
ATOM 1549 C C . THR A 1 205 ? 33.184 -0.003 -38.403 1.00 74.75 205 THR A C 1
ATOM 1551 O O . THR 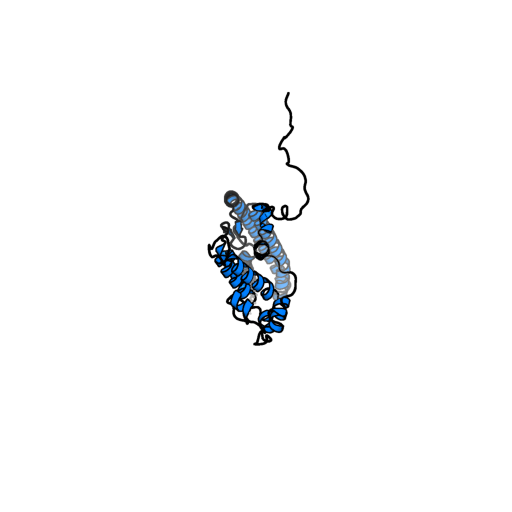A 1 205 ? 32.926 1.131 -38.785 1.00 74.75 205 THR A O 1
ATOM 1554 N N . SER A 1 206 ? 34.277 -0.660 -38.798 1.00 70.50 206 SER A N 1
ATOM 1555 C CA . SER A 1 206 ? 35.327 -0.095 -39.663 1.00 70.50 206 SER A CA 1
ATOM 1556 C C . SER A 1 206 ? 35.018 -0.189 -41.165 1.00 70.50 206 SER A C 1
ATOM 1558 O O . SER A 1 206 ? 35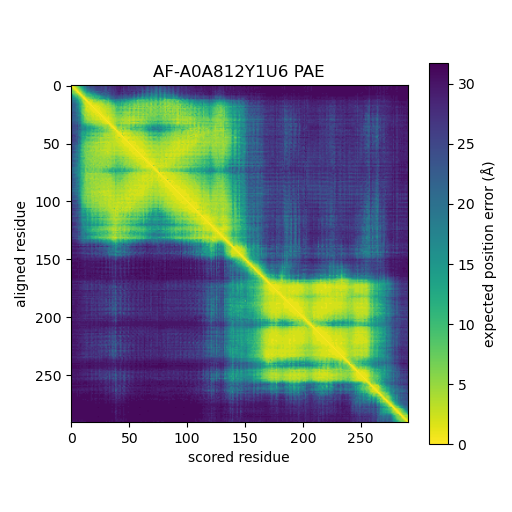.935 -0.190 -41.980 1.00 70.50 206 SER A O 1
ATOM 1560 N N . GLU A 1 207 ? 33.747 -0.327 -41.551 1.00 76.44 207 GLU A N 1
ATOM 1561 C CA . GLU A 1 207 ? 33.376 -0.350 -42.968 1.00 76.44 207 GLU A CA 1
ATOM 1562 C C . GLU A 1 207 ? 33.341 1.066 -43.547 1.00 76.44 207 GLU A C 1
ATOM 1564 O O . GLU A 1 207 ? 32.712 1.954 -42.974 1.00 76.44 207 GLU A O 1
ATOM 1569 N N . GLU A 1 208 ? 33.934 1.247 -44.730 1.00 72.44 208 GLU A N 1
ATOM 1570 C CA . GLU A 1 208 ? 34.014 2.535 -45.444 1.00 72.44 208 GLU A CA 1
ATOM 1571 C C . GLU A 1 208 ? 32.629 3.189 -45.642 1.00 72.44 208 GLU A C 1
ATOM 1573 O O . GLU A 1 208 ? 32.479 4.404 -45.576 1.00 72.44 208 GLU A O 1
ATOM 1578 N N . ASN A 1 209 ? 31.577 2.370 -45.773 1.00 79.75 209 ASN A N 1
ATOM 1579 C CA . ASN A 1 209 ? 30.201 2.823 -46.007 1.00 79.75 209 ASN A CA 1
ATOM 1580 C C . ASN A 1 209 ? 29.347 2.921 -44.725 1.00 79.75 209 ASN A C 1
ATOM 1582 O O . ASN A 1 209 ? 28.132 3.116 -44.806 1.00 79.75 209 ASN A O 1
ATOM 1586 N N . ALA A 1 210 ? 29.927 2.751 -43.530 1.00 79.00 210 ALA A N 1
ATOM 1587 C CA . ALA A 1 210 ? 29.168 2.741 -42.274 1.00 79.00 210 ALA A CA 1
ATOM 1588 C C . ALA A 1 210 ? 28.457 4.079 -42.012 1.00 79.00 210 ALA A C 1
ATOM 1590 O O . ALA A 1 210 ? 27.291 4.092 -41.619 1.00 79.00 210 ALA A O 1
ATOM 1591 N N . LYS A 1 211 ? 29.123 5.203 -42.306 1.00 82.81 211 LYS A N 1
ATOM 1592 C CA . LYS A 1 211 ? 28.563 6.552 -42.140 1.00 82.81 211 LYS A CA 1
ATOM 1593 C C . LYS A 1 211 ? 27.353 6.790 -43.045 1.00 82.81 211 LYS A C 1
ATOM 1595 O O . LYS A 1 211 ? 26.321 7.261 -42.574 1.00 82.81 211 LYS A O 1
ATOM 1600 N N . GLU A 1 212 ? 27.464 6.423 -44.318 1.00 86.19 212 GLU A N 1
ATOM 1601 C CA . GLU A 1 212 ? 26.387 6.585 -45.300 1.00 86.19 212 GLU A CA 1
ATOM 1602 C C . GLU A 1 212 ? 25.183 5.699 -44.964 1.00 86.19 212 GLU A C 1
ATOM 1604 O O . GLU A 1 212 ? 24.041 6.154 -45.012 1.00 86.19 212 GLU A O 1
ATOM 1609 N N . ARG A 1 213 ? 25.429 4.455 -44.532 1.00 87.06 213 ARG A N 1
ATOM 1610 C CA . ARG A 1 213 ? 24.370 3.544 -44.070 1.00 87.06 213 ARG A CA 1
ATOM 1611 C C . ARG A 1 213 ? 23.696 4.041 -42.797 1.00 87.06 213 ARG A C 1
ATOM 1613 O O . ARG A 1 213 ? 22.479 3.970 -42.673 1.00 87.06 213 ARG A O 1
ATOM 1620 N N . PHE A 1 214 ? 24.460 4.560 -41.841 1.00 88.94 214 PHE A N 1
ATOM 1621 C CA . PHE A 1 214 ? 23.890 5.140 -40.627 1.00 88.94 214 PHE A CA 1
ATOM 1622 C C . PHE A 1 214 ? 23.004 6.347 -40.953 1.00 88.94 214 PHE A C 1
ATOM 1624 O O . PHE A 1 214 ? 21.918 6.501 -40.387 1.00 88.94 214 PHE A O 1
ATOM 1631 N N . GLN A 1 215 ? 23.435 7.165 -41.914 1.00 88.19 215 GLN A N 1
ATOM 1632 C CA . GLN A 1 215 ? 22.668 8.299 -42.400 1.00 88.19 215 GLN A CA 1
ATOM 1633 C C . GLN A 1 215 ? 21.367 7.864 -43.085 1.00 88.19 215 GLN A C 1
ATOM 1635 O O . GLN A 1 215 ? 20.311 8.388 -42.734 1.00 88.19 215 GLN A O 1
ATOM 1640 N N . SER A 1 216 ? 21.408 6.858 -43.965 1.00 89.50 216 SER A N 1
ATOM 1641 C CA . SER A 1 216 ? 20.207 6.340 -44.635 1.00 89.50 216 SER A CA 1
ATOM 1642 C C . SER A 1 216 ? 19.212 5.695 -43.662 1.00 89.50 216 SER A C 1
ATOM 1644 O O . SER A 1 216 ? 18.006 5.905 -43.783 1.00 89.50 216 SER A O 1
ATOM 1646 N N . ILE A 1 217 ? 19.700 4.962 -42.655 1.00 91.94 217 ILE A N 1
ATOM 1647 C CA . ILE A 1 217 ? 18.879 4.355 -41.592 1.00 91.94 217 ILE A CA 1
ATOM 1648 C C . ILE A 1 217 ? 18.197 5.435 -40.740 1.00 91.94 217 ILE A C 1
ATOM 1650 O O . ILE A 1 217 ? 17.025 5.309 -40.380 1.00 91.94 217 ILE A O 1
ATOM 1654 N N . SER A 1 218 ? 18.919 6.511 -40.430 1.00 90.38 218 SER A N 1
ATOM 1655 C CA . SER A 1 218 ? 18.405 7.619 -39.619 1.00 90.38 218 SER A CA 1
ATOM 1656 C C . SER A 1 218 ? 17.389 8.460 -40.379 1.00 90.38 218 SER A C 1
ATOM 1658 O O . SER A 1 218 ? 16.364 8.834 -39.814 1.00 90.38 218 SER A O 1
ATOM 1660 N N . GLU A 1 219 ? 17.624 8.699 -41.668 1.00 90.00 219 GLU A N 1
ATOM 1661 C CA . GLU A 1 219 ? 16.662 9.345 -42.559 1.00 90.00 219 GLU A CA 1
ATOM 1662 C C . GLU A 1 219 ? 15.375 8.513 -42.670 1.00 90.00 219 GLU A C 1
ATOM 1664 O O . GLU A 1 219 ? 14.277 9.039 -42.480 1.00 90.00 219 GLU A O 1
ATOM 1669 N N . ALA A 1 220 ? 15.504 7.195 -42.870 1.00 91.81 220 ALA A N 1
ATOM 1670 C CA . ALA A 1 220 ? 14.368 6.280 -42.924 1.00 91.81 220 ALA A CA 1
ATOM 1671 C C . ALA A 1 220 ? 13.529 6.339 -41.640 1.00 91.81 220 ALA A C 1
ATOM 1673 O O . ALA A 1 220 ? 12.304 6.446 -41.697 1.00 91.81 220 ALA A O 1
ATOM 1674 N N . TYR A 1 221 ? 14.172 6.340 -40.471 1.00 92.06 221 TYR A N 1
ATOM 1675 C CA . TYR A 1 221 ? 13.462 6.440 -39.200 1.00 92.06 221 TYR A CA 1
ATOM 1676 C C . TYR A 1 221 ? 12.819 7.818 -38.983 1.00 92.06 221 TYR A C 1
ATOM 1678 O O . TYR A 1 221 ? 11.677 7.882 -38.533 1.00 92.06 221 TYR A O 1
ATOM 1686 N N . GLN A 1 222 ? 13.478 8.921 -39.355 1.00 89.69 222 GLN A N 1
ATOM 1687 C CA . GLN A 1 222 ? 12.906 10.275 -39.258 1.00 89.69 222 GLN A CA 1
ATOM 1688 C C . GLN A 1 222 ? 11.641 10.463 -40.116 1.00 89.69 222 GLN A C 1
ATOM 1690 O O . GLN A 1 222 ? 10.797 11.299 -39.782 1.00 89.69 222 GLN A O 1
ATOM 1695 N N . VAL A 1 223 ? 11.497 9.694 -41.202 1.00 89.44 223 VAL A N 1
ATOM 1696 C CA . VAL A 1 223 ? 10.289 9.682 -42.044 1.00 89.44 223 VAL A CA 1
ATOM 1697 C C . VAL A 1 223 ? 9.239 8.703 -41.522 1.00 89.44 223 VAL A C 1
ATOM 1699 O O . VAL A 1 223 ? 8.070 9.065 -41.427 1.00 89.44 223 VAL A O 1
ATOM 1702 N N . LEU A 1 224 ? 9.630 7.472 -41.180 1.00 89.88 224 LEU A N 1
ATOM 1703 C CA . LEU A 1 224 ? 8.684 6.402 -40.844 1.00 89.88 224 LEU A CA 1
ATOM 1704 C C . LEU A 1 224 ? 8.141 6.476 -39.406 1.00 89.88 224 LEU A C 1
ATOM 1706 O O . LEU A 1 224 ? 7.035 5.988 -39.150 1.00 89.88 224 LEU A O 1
ATOM 1710 N N . SER A 1 225 ? 8.882 7.094 -38.480 1.00 87.38 225 SER A N 1
ATOM 1711 C CA . SER A 1 225 ? 8.470 7.238 -37.073 1.00 87.38 225 SER A CA 1
ATOM 1712 C C . SER A 1 225 ? 7.301 8.210 -36.879 1.00 87.38 225 SER A C 1
ATOM 1714 O O . SER A 1 225 ? 6.438 7.983 -36.029 1.00 87.38 225 SER A O 1
ATOM 1716 N N . ASP A 1 226 ? 7.224 9.269 -37.689 1.00 85.69 226 ASP A N 1
ATOM 1717 C CA . ASP A 1 226 ? 6.131 10.238 -37.645 1.00 85.69 226 ASP A CA 1
ATOM 1718 C C . ASP A 1 226 ? 4.971 9.789 -38.546 1.00 85.69 226 ASP A C 1
ATOM 1720 O O . ASP A 1 226 ? 5.144 9.500 -39.731 1.00 85.69 226 ASP A O 1
ATOM 1724 N N . LYS A 1 227 ? 3.751 9.742 -37.997 1.00 85.94 227 LYS A N 1
ATOM 1725 C CA . LYS A 1 227 ? 2.563 9.266 -38.726 1.00 85.94 227 LYS A CA 1
ATOM 1726 C C . LYS A 1 227 ? 2.222 10.132 -39.945 1.00 85.94 227 LYS A C 1
ATOM 1728 O O . LYS A 1 227 ? 1.760 9.593 -40.950 1.00 85.94 227 LYS A O 1
ATOM 1733 N N . GLN A 1 228 ? 2.413 11.448 -39.867 1.00 84.81 228 GLN A N 1
ATOM 1734 C CA . GLN A 1 228 ? 2.140 12.365 -40.973 1.00 84.81 228 GLN A CA 1
ATOM 1735 C C . GLN A 1 228 ? 3.209 12.242 -42.061 1.00 84.81 228 GLN A C 1
ATOM 1737 O O . GLN A 1 228 ? 2.860 12.152 -43.239 1.00 84.81 228 GLN A O 1
ATOM 1742 N N . ARG A 1 229 ? 4.493 12.171 -41.682 1.00 85.00 229 ARG A N 1
ATOM 1743 C CA . ARG A 1 229 ? 5.601 12.015 -42.645 1.00 85.00 229 ARG A CA 1
ATOM 1744 C C . ARG A 1 229 ? 5.572 10.648 -43.325 1.00 85.00 229 ARG A C 1
ATOM 1746 O O . ARG A 1 229 ? 5.711 10.590 -44.544 1.00 85.00 229 ARG A O 1
ATOM 1753 N N . ARG A 1 230 ? 5.272 9.577 -42.581 1.00 87.94 230 ARG A N 1
ATOM 1754 C CA . ARG A 1 230 ? 5.064 8.230 -43.130 1.00 87.94 230 ARG A CA 1
ATOM 1755 C C . ARG A 1 230 ? 3.934 8.217 -44.151 1.00 87.94 230 ARG A C 1
ATOM 1757 O O . ARG A 1 230 ? 4.134 7.754 -45.262 1.00 87.94 230 ARG A O 1
ATOM 1764 N N . ARG A 1 231 ? 2.781 8.813 -43.825 1.00 86.06 231 ARG A N 1
ATOM 1765 C CA . ARG A 1 231 ? 1.657 8.911 -44.768 1.00 86.06 231 ARG A CA 1
ATOM 1766 C C . ARG A 1 231 ? 2.033 9.684 -46.034 1.00 86.06 231 ARG A C 1
ATOM 1768 O O . ARG A 1 231 ? 1.610 9.303 -47.119 1.00 86.06 231 ARG A O 1
ATOM 1775 N N . ASN A 1 232 ? 2.801 10.765 -45.906 1.00 85.88 232 ASN A N 1
ATOM 1776 C CA . ASN A 1 232 ? 3.247 11.531 -47.067 1.00 85.88 232 ASN A CA 1
ATOM 1777 C C . ASN A 1 232 ? 4.209 10.726 -47.952 1.00 85.88 232 ASN A C 1
ATOM 1779 O O . ASN A 1 232 ? 4.085 10.751 -49.174 1.00 85.88 232 ASN A O 1
ATOM 1783 N N . TYR A 1 233 ? 5.123 9.981 -47.328 1.00 87.31 233 TYR A N 1
ATOM 1784 C CA . TYR A 1 233 ? 6.046 9.077 -48.008 1.00 87.31 233 TYR A CA 1
ATOM 1785 C C . TYR A 1 233 ? 5.322 7.921 -48.704 1.00 87.31 233 TYR A C 1
ATOM 1787 O O . TYR A 1 233 ? 5.605 7.631 -49.862 1.00 87.31 233 TYR A O 1
ATOM 1795 N N . ASP A 1 234 ? 4.334 7.312 -48.050 1.00 87.69 234 ASP A N 1
ATOM 1796 C CA . ASP A 1 234 ? 3.556 6.219 -48.635 1.00 87.69 234 ASP A CA 1
ATOM 1797 C C . ASP A 1 234 ? 2.802 6.673 -49.905 1.00 87.69 234 ASP A C 1
ATOM 1799 O O . ASP A 1 234 ? 2.646 5.885 -50.838 1.00 87.69 234 ASP A O 1
ATOM 1803 N N . LEU A 1 235 ? 2.376 7.946 -49.960 1.00 84.94 235 LEU A N 1
ATOM 1804 C CA . LEU A 1 235 ? 1.644 8.544 -51.086 1.00 84.94 235 LEU A CA 1
ATOM 1805 C C . LEU A 1 235 ? 2.542 9.060 -52.223 1.00 84.94 235 LEU A C 1
ATOM 1807 O O . LEU A 1 235 ? 2.184 8.900 -53.387 1.00 84.94 235 LEU A O 1
ATOM 1811 N N . HIS A 1 236 ? 3.673 9.694 -51.903 1.00 84.38 236 HIS A N 1
ATOM 1812 C CA . HIS A 1 236 ? 4.506 10.420 -52.877 1.00 84.38 236 HIS A CA 1
ATOM 1813 C C . HIS A 1 236 ? 5.915 9.829 -53.060 1.00 84.38 236 HIS A C 1
ATOM 1815 O O . HIS A 1 236 ? 6.696 10.328 -53.866 1.00 84.38 236 HIS A O 1
ATOM 1821 N N . GLY A 1 237 ? 6.273 8.781 -52.317 1.00 83.56 237 GLY A N 1
ATOM 1822 C CA . GLY A 1 237 ? 7.597 8.165 -52.367 1.00 83.56 237 GLY A CA 1
ATOM 1823 C C . GLY A 1 237 ? 8.701 9.116 -51.894 1.00 83.56 237 GLY A C 1
ATOM 1824 O O . GLY A 1 237 ? 8.487 9.984 -51.042 1.00 83.56 237 GLY A O 1
ATOM 1825 N N . ARG A 1 238 ? 9.913 8.966 -52.448 1.00 78.44 238 ARG A N 1
ATOM 1826 C CA . ARG A 1 238 ? 11.079 9.799 -52.084 1.00 78.44 238 ARG A CA 1
ATOM 1827 C C . ARG A 1 238 ? 10.919 11.286 -52.400 1.00 78.44 238 ARG A C 1
ATOM 1829 O O . ARG A 1 238 ? 11.626 12.083 -51.790 1.00 78.44 238 ARG A O 1
ATOM 1836 N N . ASP A 1 239 ? 9.987 11.661 -53.266 1.00 75.12 239 ASP A N 1
ATOM 1837 C CA . ASP A 1 239 ? 9.731 13.065 -53.597 1.00 75.12 239 ASP A CA 1
ATOM 1838 C C . ASP A 1 239 ? 8.913 13.773 -52.496 1.00 75.12 239 ASP A C 1
ATOM 1840 O O . ASP A 1 239 ? 8.900 14.998 -52.404 1.00 75.12 239 ASP A O 1
ATOM 1844 N N . GLY A 1 240 ? 8.284 13.008 -51.592 1.00 63.91 240 GLY A N 1
ATOM 1845 C CA . GLY A 1 240 ? 7.506 13.505 -50.451 1.00 63.91 240 GLY A CA 1
ATOM 1846 C C . GLY A 1 240 ? 8.283 13.663 -49.137 1.00 63.91 240 GLY A C 1
ATOM 1847 O O . GLY A 1 240 ? 7.661 13.837 -48.087 1.00 63.91 240 GLY A O 1
ATOM 1848 N N . LYS A 1 241 ? 9.620 13.573 -49.146 1.00 62.06 241 LYS A N 1
ATOM 1849 C CA . LYS A 1 241 ? 10.453 13.549 -47.922 1.00 62.06 241 LYS A CA 1
ATOM 1850 C C . LYS A 1 241 ? 10.326 14.805 -47.034 1.00 62.06 241 LYS A C 1
ATOM 1852 O O . LYS A 1 241 ? 10.510 14.696 -45.822 1.00 62.06 241 LYS A O 1
ATOM 1857 N N . GLY A 1 242 ? 9.938 15.953 -47.601 1.00 62.88 242 GLY A N 1
ATOM 1858 C CA . GLY A 1 242 ? 9.839 17.241 -46.897 1.00 62.88 242 GLY A CA 1
ATOM 1859 C C . GLY A 1 242 ? 11.205 17.801 -46.467 1.00 62.88 242 GLY A C 1
ATOM 1860 O O . GLY A 1 242 ? 12.198 17.083 -46.441 1.00 62.88 242 GLY A O 1
ATOM 1861 N N . GLU A 1 243 ? 11.276 19.090 -46.131 1.00 64.69 243 GLU A N 1
ATOM 1862 C CA . GLU A 1 243 ? 12.517 19.728 -45.656 1.00 64.69 243 GLU A CA 1
ATOM 1863 C C . GLU A 1 243 ? 12.650 19.651 -44.121 1.00 64.69 243 GLU A C 1
ATOM 1865 O O . GLU A 1 243 ? 11.654 19.507 -43.410 1.00 64.69 243 GLU A O 1
ATOM 1870 N N . GLY A 1 244 ? 13.884 19.726 -43.602 1.00 66.25 244 GLY A N 1
ATOM 1871 C CA . GLY A 1 244 ? 14.164 19.738 -42.156 1.00 66.25 244 GLY A CA 1
ATOM 1872 C C . GLY A 1 244 ? 14.672 18.419 -41.559 1.00 66.25 244 GLY A C 1
ATOM 1873 O O . GLY A 1 244 ? 14.271 18.050 -40.457 1.00 66.25 244 GLY A O 1
ATOM 1874 N N . PHE A 1 245 ? 15.532 17.684 -42.268 1.00 70.94 245 PHE A N 1
ATOM 1875 C CA . PHE A 1 245 ? 16.244 16.545 -41.678 1.00 70.94 245 PHE A CA 1
ATOM 1876 C C . PHE A 1 245 ? 17.386 17.018 -40.786 1.00 70.94 245 PHE A C 1
ATOM 1878 O O . PHE A 1 245 ? 18.154 17.908 -41.147 1.00 70.94 245 PHE A O 1
ATOM 1885 N N . ILE A 1 246 ? 17.496 16.393 -39.621 1.00 77.38 246 ILE A N 1
ATOM 1886 C CA . ILE A 1 246 ? 18.607 16.604 -38.697 1.00 77.38 246 ILE A CA 1
ATOM 1887 C C . ILE A 1 246 ? 19.700 15.594 -39.053 1.00 77.38 246 ILE A C 1
ATOM 1889 O O . ILE A 1 246 ? 19.388 14.462 -39.439 1.00 77.38 246 ILE A O 1
ATOM 1893 N N . ASP A 1 247 ? 20.969 15.990 -38.912 1.00 81.31 247 ASP A N 1
ATOM 1894 C CA . ASP A 1 247 ? 22.098 15.071 -39.067 1.00 81.31 247 ASP A CA 1
ATOM 1895 C C . ASP A 1 247 ? 21.887 13.800 -38.230 1.00 81.31 247 ASP A C 1
ATOM 1897 O O . ASP A 1 247 ? 21.444 13.855 -37.081 1.00 81.31 247 ASP A O 1
ATOM 1901 N N . ALA A 1 248 ? 22.202 12.649 -38.818 1.00 82.25 248 ALA A N 1
ATOM 1902 C CA . ALA A 1 248 ? 21.930 11.339 -38.240 1.00 82.25 248 ALA A CA 1
ATOM 1903 C C . ALA A 1 248 ? 22.532 11.173 -36.841 1.00 82.25 248 ALA A C 1
ATOM 1905 O O . ALA A 1 248 ? 21.889 10.622 -35.945 1.00 82.25 248 ALA A O 1
ATOM 1906 N N . LYS A 1 249 ? 23.750 11.690 -36.637 1.00 80.31 249 LYS A N 1
ATOM 1907 C CA . LYS A 1 249 ? 24.434 11.611 -35.349 1.00 80.31 249 LYS A CA 1
ATOM 1908 C C . LYS A 1 249 ? 23.7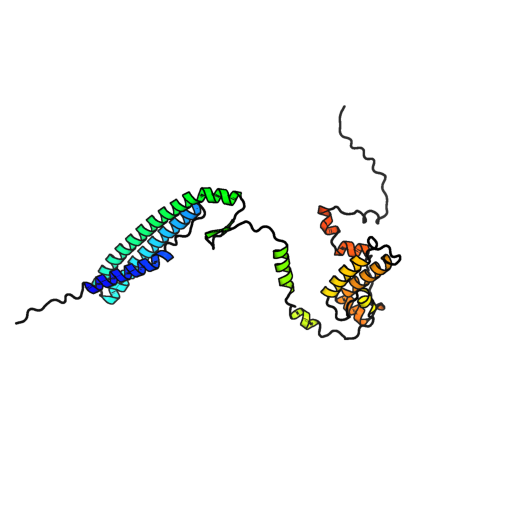39 12.493 -34.315 1.00 80.31 249 LYS A C 1
ATOM 1910 O O . LYS A 1 249 ? 23.436 12.027 -33.222 1.00 80.31 249 LYS A O 1
ATOM 1915 N N . VAL A 1 250 ? 23.421 13.733 -34.683 1.00 78.06 250 VAL A N 1
ATOM 1916 C CA . VAL A 1 250 ? 22.711 14.677 -33.805 1.00 78.06 250 VAL A CA 1
ATOM 1917 C C . VAL A 1 250 ? 21.330 14.141 -33.425 1.00 78.06 250 VAL A C 1
ATOM 1919 O O . VAL A 1 250 ? 20.943 14.173 -32.259 1.00 78.06 250 VAL A O 1
ATOM 1922 N N . PHE A 1 251 ? 20.594 13.597 -34.391 1.00 82.12 251 PHE A N 1
ATOM 1923 C CA . PHE A 1 251 ? 19.282 13.008 -34.160 1.00 82.12 251 PHE A CA 1
ATOM 1924 C C . PHE A 1 251 ? 19.347 11.803 -33.209 1.00 82.12 251 PHE A C 1
ATOM 1926 O O . PHE A 1 251 ? 18.523 11.683 -32.303 1.00 82.12 251 PHE A O 1
ATOM 1933 N N . PHE A 1 252 ? 20.337 10.923 -33.380 1.00 79.88 252 PHE A N 1
ATOM 1934 C CA . PHE A 1 252 ? 20.552 9.774 -32.503 1.00 79.88 252 PHE A CA 1
ATOM 1935 C C . PHE A 1 252 ? 20.901 10.191 -31.067 1.00 79.88 252 PHE A C 1
ATOM 1937 O O . PHE A 1 252 ? 20.329 9.647 -30.120 1.00 79.88 252 PHE A O 1
ATOM 1944 N N . ASP A 1 253 ? 21.770 11.193 -30.914 1.00 77.50 253 ASP A N 1
ATOM 1945 C CA . ASP A 1 253 ? 22.178 11.737 -29.614 1.00 77.50 253 ASP A CA 1
ATOM 1946 C C . ASP A 1 253 ? 20.974 12.347 -28.858 1.00 77.50 253 ASP A C 1
ATOM 1948 O O . ASP A 1 253 ? 20.817 12.137 -27.650 1.00 77.50 253 ASP A O 1
ATOM 1952 N N . VAL A 1 254 ? 20.072 13.034 -29.572 1.00 78.81 254 VAL A N 1
ATOM 1953 C CA . VAL A 1 254 ? 18.811 13.566 -29.021 1.00 78.81 254 VAL A CA 1
ATOM 1954 C C . VAL A 1 254 ? 17.834 12.442 -28.663 1.00 78.81 254 VAL A C 1
ATOM 1956 O O . VAL A 1 254 ? 17.255 12.453 -27.577 1.00 78.81 254 VAL A O 1
ATOM 1959 N N . LEU A 1 255 ? 17.664 11.447 -29.538 1.00 76.62 255 LEU A N 1
ATOM 1960 C CA . LEU A 1 255 ? 16.717 10.344 -29.341 1.00 76.62 255 LEU A CA 1
ATOM 1961 C C . LEU A 1 255 ? 17.072 9.460 -28.136 1.00 76.62 255 LEU A C 1
ATOM 1963 O O . LEU A 1 255 ? 16.176 8.973 -27.448 1.00 76.62 255 LEU A O 1
ATOM 1967 N N . LEU A 1 256 ? 18.363 9.235 -27.888 1.00 74.12 256 LEU A N 1
ATOM 1968 C CA . LEU A 1 256 ? 18.849 8.468 -26.737 1.00 74.12 256 LEU A CA 1
ATOM 1969 C C . LEU A 1 256 ? 19.026 9.311 -25.471 1.00 74.12 256 LEU A C 1
ATOM 1971 O O . LEU A 1 256 ? 19.434 8.780 -24.439 1.00 74.12 256 LEU A O 1
ATOM 1975 N N . GLY A 1 257 ? 18.695 10.604 -25.525 1.00 63.84 257 GLY A N 1
ATOM 1976 C CA . GLY A 1 257 ? 18.713 11.466 -24.352 1.00 63.84 257 GLY A CA 1
ATOM 1977 C C . GLY A 1 257 ? 20.114 11.696 -23.790 1.00 63.84 257 GLY A C 1
ATOM 1978 O O . GLY A 1 257 ? 20.251 11.898 -22.583 1.00 63.84 257 GLY A O 1
ATOM 1979 N N . ALA A 1 258 ? 21.152 11.721 -24.634 1.00 62.66 258 ALA A N 1
ATOM 1980 C CA . ALA A 1 258 ? 22.496 12.100 -24.193 1.00 62.66 258 ALA A CA 1
ATOM 1981 C C . ALA A 1 258 ? 22.503 13.487 -23.502 1.00 62.66 258 ALA A C 1
ATOM 1983 O O . ALA A 1 258 ? 23.273 13.712 -22.572 1.00 62.66 258 ALA A O 1
ATOM 1984 N N . ASP A 1 259 ? 21.578 14.382 -23.880 1.00 50.56 259 ASP A N 1
ATOM 1985 C CA . ASP A 1 259 ? 21.377 15.706 -23.265 1.00 50.56 259 ASP A CA 1
ATOM 1986 C C . ASP A 1 259 ? 20.545 15.661 -21.955 1.00 50.56 259 ASP A C 1
ATOM 1988 O O . ASP A 1 259 ? 20.685 16.529 -21.098 1.00 50.56 259 ASP A O 1
ATOM 1992 N N . ALA A 1 260 ? 19.725 14.623 -21.734 1.00 53.00 260 ALA A N 1
ATOM 1993 C CA . ALA A 1 260 ? 18.962 14.423 -20.489 1.00 53.00 260 ALA A CA 1
ATOM 1994 C C . ALA A 1 260 ? 19.822 13.832 -19.359 1.00 53.00 260 ALA A C 1
ATOM 1996 O O . ALA A 1 260 ? 19.567 14.069 -18.179 1.00 53.00 260 ALA A O 1
ATOM 1997 N N . LEU A 1 261 ? 20.876 13.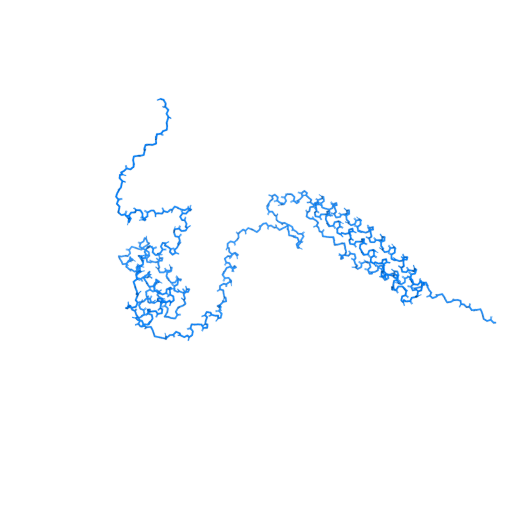099 -19.720 1.00 55.94 261 LEU A N 1
ATOM 1998 C CA . LEU A 1 261 ? 21.893 12.609 -18.790 1.00 55.94 261 LEU A CA 1
ATOM 1999 C C . LEU A 1 261 ? 22.995 13.646 -18.527 1.00 55.94 261 LEU A C 1
ATOM 2001 O O . LEU A 1 261 ? 23.814 13.448 -17.631 1.00 55.94 261 LEU A O 1
ATOM 2005 N N . ALA A 1 262 ? 22.994 14.780 -19.235 1.00 55.88 262 ALA A N 1
ATOM 2006 C CA . ALA A 1 262 ? 23.974 15.849 -19.070 1.00 55.88 262 ALA A CA 1
ATOM 2007 C C . ALA A 1 262 ? 24.181 16.352 -17.621 1.00 55.88 262 ALA A C 1
ATOM 2009 O O . ALA A 1 262 ? 25.318 16.695 -17.296 1.00 55.88 262 ALA A O 1
ATOM 2010 N N . PRO A 1 263 ? 23.175 16.376 -16.720 1.00 57.03 263 PRO A N 1
ATOM 2011 C CA . PRO A 1 263 ? 23.397 16.707 -15.309 1.00 57.03 263 PRO A CA 1
ATOM 2012 C C . PRO A 1 263 ? 24.258 15.677 -14.560 1.00 57.03 263 PRO A C 1
ATOM 2014 O O . PRO A 1 263 ? 24.896 16.025 -13.571 1.00 57.03 263 PRO A O 1
ATOM 2017 N N . TYR A 1 264 ? 24.275 14.423 -15.022 1.00 61.06 264 TYR A N 1
ATOM 2018 C CA . TYR A 1 264 ? 24.965 13.301 -14.381 1.00 61.06 264 TYR A CA 1
ATOM 2019 C C . TYR A 1 264 ? 26.307 12.950 -15.047 1.00 61.06 264 TYR A C 1
ATOM 2021 O O . TYR A 1 264 ? 27.218 12.506 -14.354 1.00 61.06 264 TYR A O 1
ATOM 2029 N N . VAL A 1 265 ? 26.459 13.164 -16.362 1.00 58.28 265 VAL A N 1
ATOM 2030 C CA . VAL A 1 265 ? 27.692 12.852 -17.128 1.00 58.28 265 VAL A CA 1
ATOM 2031 C C . VAL A 1 265 ? 28.364 14.063 -17.801 1.00 58.28 265 VAL A C 1
ATOM 2033 O O . VAL A 1 265 ? 29.460 13.927 -18.340 1.00 58.28 265 VAL A O 1
ATOM 2036 N N . GLY A 1 266 ? 27.764 15.257 -17.729 1.00 52.66 266 GLY A N 1
ATOM 2037 C CA . GLY A 1 266 ? 28.227 16.490 -18.386 1.00 52.66 266 GLY A CA 1
ATOM 2038 C C . GLY A 1 266 ? 27.648 16.694 -19.797 1.00 52.66 266 GLY A C 1
ATOM 2039 O O . GLY A 1 266 ? 27.408 15.732 -20.523 1.00 52.66 266 GLY A O 1
ATOM 2040 N N . ARG A 1 267 ? 27.429 17.957 -20.216 1.00 47.53 267 ARG A N 1
ATOM 2041 C CA . ARG A 1 267 ? 27.156 18.290 -21.632 1.00 47.53 267 ARG A CA 1
ATOM 2042 C C . ARG A 1 267 ? 28.463 18.239 -22.416 1.00 47.53 267 ARG A C 1
ATOM 2044 O O . ARG A 1 267 ? 29.374 19.021 -22.142 1.00 47.53 267 ARG A O 1
ATOM 2051 N N . LEU A 1 268 ? 28.531 17.402 -23.445 1.00 55.44 268 LEU A N 1
ATOM 2052 C CA . LEU A 1 268 ? 29.570 17.531 -24.463 1.00 55.44 268 LEU A CA 1
ATOM 2053 C C . LEU A 1 268 ? 29.307 18.822 -25.249 1.00 55.44 268 LEU A C 1
ATOM 2055 O O . LEU A 1 268 ? 28.308 18.939 -25.959 1.00 55.44 268 LEU A O 1
ATOM 2059 N N . ARG A 1 269 ? 30.181 19.823 -25.087 1.00 48.91 269 ARG A N 1
ATOM 2060 C CA . ARG A 1 269 ? 30.074 21.120 -25.770 1.00 48.91 269 ARG A CA 1
ATOM 2061 C C . ARG A 1 269 ? 30.441 20.985 -27.247 1.00 48.91 269 ARG A C 1
ATOM 2063 O O . ARG A 1 269 ? 31.533 21.345 -27.665 1.00 48.91 269 ARG A O 1
ATOM 2070 N N . ILE A 1 270 ? 29.519 20.460 -28.042 1.00 48.47 270 ILE A N 1
ATOM 2071 C CA . ILE A 1 270 ? 29.614 20.496 -29.510 1.00 48.47 270 ILE A CA 1
ATOM 2072 C C . ILE A 1 270 ? 28.861 21.719 -30.058 1.00 48.47 270 ILE A C 1
ATOM 2074 O O . ILE A 1 270 ? 29.207 22.249 -31.109 1.00 48.47 270 ILE A O 1
ATOM 2078 N N . THR A 1 271 ? 27.902 22.252 -29.298 1.00 45.19 271 THR A N 1
ATOM 2079 C CA . THR A 1 271 ? 27.157 23.467 -29.655 1.00 45.19 271 THR A CA 1
ATOM 2080 C C . THR A 1 271 ? 27.971 24.759 -29.537 1.00 45.19 271 THR A C 1
ATOM 2082 O O . THR A 1 271 ? 27.600 25.746 -30.158 1.00 45.19 271 THR A O 1
ATOM 2085 N N . GLU A 1 272 ? 29.098 24.768 -28.816 1.00 44.38 272 GLU A N 1
ATOM 2086 C CA . GLU A 1 272 ? 29.967 25.956 -28.693 1.00 44.38 272 GLU A CA 1
ATOM 2087 C C . GLU A 1 272 ? 31.021 26.056 -29.813 1.00 44.38 272 GLU A C 1
ATOM 2089 O O . GLU A 1 272 ? 31.648 27.092 -29.987 1.00 44.38 272 GLU A O 1
ATOM 2094 N N . VAL A 1 273 ? 31.186 25.002 -30.619 1.00 45.62 273 VAL A N 1
ATOM 2095 C CA . VAL A 1 273 ? 32.098 24.997 -31.780 1.00 45.62 273 VAL A CA 1
ATOM 2096 C C . VAL A 1 273 ? 31.377 25.409 -33.073 1.00 45.62 273 VAL A C 1
ATOM 2098 O O . VAL A 1 273 ? 32.024 25.820 -34.031 1.00 45.62 273 VAL A O 1
ATOM 2101 N N . LEU A 1 274 ? 30.041 25.346 -33.115 1.00 50.84 274 LEU A N 1
ATOM 2102 C CA . LEU A 1 274 ? 29.253 25.591 -34.333 1.00 50.84 274 LEU A CA 1
ATOM 2103 C C . LEU A 1 274 ? 28.593 26.983 -34.406 1.00 50.84 274 LEU A C 1
ATOM 2105 O O . LEU A 1 274 ? 27.772 27.219 -35.288 1.00 50.84 274 LEU A O 1
ATOM 2109 N N . GLY A 1 275 ? 28.982 27.921 -33.538 1.00 42.88 275 GLY A N 1
ATOM 2110 C CA . GLY A 1 275 ? 28.632 29.341 -33.652 1.00 42.88 275 GLY A CA 1
ATOM 2111 C C . GLY A 1 275 ? 29.889 30.211 -33.672 1.00 42.88 275 GLY A C 1
ATOM 2112 O O . GLY A 1 275 ? 30.392 30.576 -32.616 1.00 42.88 275 GLY A O 1
ATOM 2113 N N . GLN A 1 276 ? 30.422 30.506 -34.861 1.00 45.94 276 GLN A N 1
ATOM 2114 C CA . GLN A 1 276 ? 31.517 31.466 -35.056 1.00 45.94 276 GLN A CA 1
ATOM 2115 C C . GLN A 1 276 ? 31.127 32.851 -34.507 1.00 45.94 276 GLN A C 1
ATOM 2117 O O . GLN A 1 276 ? 30.164 33.437 -34.985 1.00 45.94 276 GLN A O 1
ATOM 2122 N N . ASP A 1 277 ? 31.845 33.354 -33.496 1.00 39.44 277 ASP A N 1
ATOM 2123 C CA . ASP A 1 277 ? 32.701 34.550 -33.607 1.00 39.44 277 ASP A CA 1
ATOM 2124 C C . ASP A 1 277 ? 33.414 34.859 -32.274 1.00 39.44 277 ASP A C 1
ATOM 2126 O O . ASP A 1 277 ? 32.870 34.707 -31.183 1.00 39.44 277 ASP A O 1
ATOM 2130 N N . GLY A 1 278 ? 34.707 35.175 -32.384 1.00 46.31 278 GLY A N 1
ATOM 2131 C CA . GLY A 1 278 ? 35.721 34.864 -31.376 1.00 46.31 278 GLY A CA 1
ATOM 2132 C C . GLY A 1 278 ? 35.824 35.758 -30.143 1.00 46.31 278 GLY A C 1
ATOM 2133 O O . GLY A 1 278 ? 35.446 36.919 -30.163 1.00 46.31 278 GLY A O 1
ATOM 2134 N N . LEU A 1 279 ? 36.476 35.215 -29.107 1.00 39.94 279 LEU A N 1
ATOM 2135 C CA . LEU A 1 279 ? 37.135 35.950 -28.024 1.00 39.94 279 LEU A CA 1
ATOM 2136 C C . LEU A 1 279 ? 38.229 35.067 -27.383 1.00 39.94 279 LEU A C 1
ATOM 2138 O O . LEU A 1 279 ? 37.920 34.048 -26.782 1.00 39.94 279 LEU A O 1
ATOM 2142 N N . GLY A 1 280 ? 39.486 35.497 -27.571 1.00 43.78 280 GLY A N 1
ATOM 2143 C CA . GLY A 1 280 ? 40.724 35.300 -26.785 1.00 43.78 280 GLY A CA 1
ATOM 2144 C C . GLY A 1 280 ? 41.024 34.001 -26.000 1.00 43.78 280 GLY A C 1
ATOM 2145 O O . GLY A 1 280 ? 40.162 33.467 -25.308 1.00 43.78 280 GLY A O 1
ATOM 2146 N N . PRO A 1 281 ? 42.300 33.551 -25.955 1.00 37.94 281 PRO A N 1
ATOM 2147 C CA . PRO A 1 281 ? 42.732 32.533 -24.997 1.00 37.94 281 PRO A CA 1
ATOM 2148 C C . PRO A 1 281 ? 42.532 33.035 -23.560 1.00 37.94 281 PRO A C 1
ATOM 2150 O O . PRO A 1 281 ? 43.063 34.079 -23.182 1.00 37.94 281 PRO A O 1
ATOM 2153 N N . TRP A 1 282 ? 41.789 32.286 -22.750 1.00 42.81 282 TRP A N 1
ATOM 2154 C CA . TRP A 1 282 ? 41.658 32.555 -21.320 1.00 42.81 282 TRP A CA 1
ATOM 2155 C C . TRP A 1 282 ? 42.932 32.107 -20.574 1.00 42.81 282 TRP A C 1
ATOM 2157 O O . TRP A 1 282 ? 43.238 30.918 -20.513 1.00 42.81 282 TRP A O 1
ATOM 2167 N N . ASP A 1 283 ? 43.673 33.071 -20.012 1.00 47.97 283 ASP A N 1
ATOM 2168 C CA . ASP A 1 283 ? 44.769 32.874 -19.046 1.00 47.97 283 ASP A CA 1
ATOM 2169 C C . ASP A 1 283 ? 44.183 32.420 -17.697 1.00 47.97 283 ASP A C 1
ATOM 2171 O O . ASP A 1 283 ? 43.440 33.149 -17.036 1.00 47.97 283 ASP A O 1
ATOM 2175 N N . GLY A 1 284 ? 44.534 31.200 -17.287 1.00 50.75 284 GLY A N 1
ATOM 2176 C CA . GLY A 1 284 ? 44.194 30.612 -15.996 1.00 50.75 284 GLY A CA 1
ATOM 2177 C C . GLY A 1 284 ? 45.016 31.160 -14.826 1.00 50.75 284 GLY A C 1
ATOM 2178 O O . GLY A 1 284 ? 45.700 30.388 -14.153 1.00 50.75 284 GLY A O 1
ATOM 2179 N N . ARG A 1 285 ? 44.915 32.459 -14.519 1.00 36.97 285 ARG A N 1
ATOM 2180 C CA . ARG A 1 285 ? 45.498 33.033 -13.294 1.00 36.97 285 ARG A CA 1
ATOM 2181 C C . ARG A 1 285 ? 44.426 33.431 -12.287 1.00 36.97 285 ARG A C 1
ATOM 2183 O O . ARG A 1 285 ? 43.939 34.560 -12.260 1.00 36.97 285 ARG A O 1
ATOM 2190 N N . GLY A 1 286 ? 44.114 32.491 -11.397 1.00 38.34 286 GLY A N 1
ATOM 2191 C CA . GLY A 1 286 ? 43.454 32.788 -10.132 1.00 38.34 286 GLY A CA 1
ATOM 2192 C C . GLY A 1 286 ? 44.320 33.739 -9.305 1.00 38.34 286 GLY A C 1
ATOM 2193 O O . GLY A 1 286 ? 45.454 33.417 -8.954 1.00 38.34 286 GLY A O 1
ATOM 2194 N N . ARG A 1 287 ? 43.793 34.928 -9.010 1.00 42.09 287 ARG A N 1
ATOM 2195 C CA . ARG A 1 287 ? 44.359 35.850 -8.025 1.00 42.09 287 ARG A CA 1
ATOM 2196 C C . ARG A 1 287 ? 43.593 35.666 -6.716 1.00 42.09 287 ARG A C 1
ATOM 2198 O O . ARG A 1 287 ? 42.418 36.007 -6.646 1.00 42.09 287 ARG A O 1
ATOM 2205 N N . GLY A 1 288 ? 44.284 35.153 -5.704 1.00 35.94 288 GLY A N 1
ATOM 2206 C CA . GLY A 1 288 ? 43.841 35.079 -4.314 1.00 35.94 288 GLY A CA 1
ATOM 2207 C C . GLY A 1 288 ? 45.056 34.984 -3.387 1.00 35.94 288 GLY A C 1
ATOM 2208 O O . GLY A 1 288 ? 45.623 33.911 -3.243 1.00 35.94 288 GLY A O 1
ATOM 2209 N N . GLU A 1 289 ? 45.461 36.149 -2.874 1.00 41.38 289 GLU A N 1
ATOM 2210 C CA . GLU A 1 289 ? 46.265 36.473 -1.677 1.00 41.38 289 GLU A CA 1
ATOM 2211 C C . GLU A 1 289 ? 47.312 35.496 -1.104 1.00 41.38 289 GLU A C 1
ATOM 2213 O O . GLU A 1 289 ? 46.989 34.399 -0.650 1.00 41.38 289 GLU A O 1
ATOM 2218 N N . LYS A 1 290 ? 48.540 36.018 -0.920 1.00 37.12 290 LYS A N 1
ATOM 2219 C CA . LYS A 1 290 ? 49.201 36.229 0.392 1.00 37.12 290 LYS A CA 1
ATOM 2220 C C . LYS A 1 290 ? 50.564 36.927 0.212 1.00 37.12 290 LYS A C 1
ATOM 2222 O O . LYS A 1 290 ? 51.388 36.418 -0.542 1.00 37.12 290 LYS A O 1
ATOM 2227 N N . GLY A 1 291 ? 50.799 38.007 0.970 1.00 38.97 291 GLY A N 1
ATOM 2228 C CA . GLY A 1 291 ? 52.115 38.640 1.183 1.00 38.97 291 GLY A CA 1
ATOM 2229 C C . GLY A 1 291 ? 52.305 39.972 0.484 1.00 38.97 291 GLY A C 1
ATOM 2230 O O . GLY A 1 291 ? 52.730 39.941 -0.688 1.00 38.97 291 GLY A O 1
#

Secondary structure (DSSP, 8-state):
---------SSHHHHHHHHHHHHHHHHHHHHHS--PPPSSHHHHHHHHHHHHHHHHHHHHHHHHHHHHHHHHHHTHHHHHHHHHHHHHHHHHHHHHHHHHHHHHHHHHHHHHHHHHHHHHTT-EEETTTTEEEPP----HHHHHHHHHHHTSS--HHHHTTTTT--S--S--HHHHHHT--TT--HHHHHHHHHHHHHHS-TTT---TTHHHHHHHHHHHHHHHSSHHHHHHHHHHGGGG--S-PPPHHHHHHHHTTTTTSHHHH-----TTTSS----------------

pLDDT: mean 75.32, std 16.24, range [35.94, 92.06]